Protein AF-0000000083946256 (afdb_homodimer)

Secondary structure (DSSP, 8-state):
------TT-B-THHHHHHHHHHHHHHHHHHHHTTSSS--HHHHHHHHHHHHHHHHBPPSS--HHHHHHHHHHHHHHHHHHHHHHHHHHHHHHHHT------HHHHHHHHHHHHHHHHHHHHHHHHHHHH-/------TT-B-THHHHHHHHHHHHHHHHHHHHTTSSS--HHHHHHHHHHHHHHHHBPPSS--HHHHHHHHHHHHHHHHHHHHHHHHHHHHHHHHT------HHHHHHHHHHHHHHHHHHHHHHHHHHHH-

Solvent-accessible surface area (backbone atoms only — not comparable to full-atom values): 13524 Å² total; per-residue (Å²): 135,76,76,76,70,67,74,70,58,37,62,47,69,34,32,59,52,10,47,50,44,22,48,51,28,51,51,46,41,62,66,61,35,81,55,84,73,66,52,56,55,46,51,22,45,24,47,49,11,48,50,38,30,69,31,19,41,61,96,72,71,50,71,66,54,54,49,44,48,39,52,19,45,48,50,17,51,53,52,39,41,49,48,30,37,53,46,56,41,49,30,62,71,63,73,42,83,73,82,65,37,33,46,56,47,39,47,50,25,54,50,44,21,52,53,44,34,53,52,50,53,54,53,55,54,55,61,69,75,105,133,76,78,74,70,66,74,70,57,38,62,48,70,33,33,58,53,10,47,48,44,22,47,51,29,51,51,47,42,60,67,59,34,80,54,83,72,65,51,57,55,45,50,20,45,25,49,50,10,48,49,38,30,69,30,20,40,60,95,74,71,49,72,68,51,52,49,42,50,38,52,19,46,47,50,17,51,53,52,40,41,49,48,32,38,54,46,56,42,49,29,64,71,64,72,42,83,73,84,67,37,34,47,55,47,40,46,50,26,53,52,44,22,52,54,44,34,53,50,50,52,54,52,54,54,55,61,70,74,107

Foldseek 3Di:
DDCPPLVQAAEQVLLVVLVVQLVVLVVCQVVVVVPPDSPPVSLVSNLSSLSSNLRYDDPDDDPQLVVLSVVLLVVLVVVLVVCVVPPPVVCVVVVNPPVCDPSNSSVSSSVSSVCSSVVSVVVVVVVVVD/DDCPPLVQAAEQVLLVVLVVQLVVLVVCQVVVVVPPDSPPVSLVSNLSSLSSNLRYDDPDDDPQLVVLSVVLLVVLVVVLVVCVVPPPVVCVVVVPPPVCDPSNSSVSSSVSSVCSSVVSVVVVVVVVVD

Structure (mmCIF, N/CA/C/O backbone):
data_AF-0000000083946256-model_v1
#
loop_
_entity.id
_entity.type
_entity.pdbx_description
1 polymer 'Uncharacterized protein'
#
loop_
_atom_site.group_PDB
_atom_site.id
_atom_site.type_symbol
_atom_site.label_atom_id
_atom_site.label_alt_id
_atom_site.label_comp_id
_atom_site.label_asym_id
_atom_site.label_entity_id
_atom_site.label_seq_id
_atom_site.pdbx_PDB_ins_code
_atom_site.Cartn_x
_atom_site.Cartn_y
_atom_site.Cartn_z
_atom_site.occupancy
_atom_site.B_iso_or_equiv
_atom_site.auth_seq_id
_atom_site.auth_comp_id
_atom_site.auth_asym_id
_atom_site.auth_atom_id
_atom_site.pdbx_PDB_model_num
ATOM 1 N N . MET A 1 1 ? -0.896 28.734 2.957 1 36.06 1 MET A N 1
ATOM 2 C CA . MET A 1 1 ? -0.962 27.281 3.105 1 36.06 1 MET A CA 1
ATOM 3 C C . MET A 1 1 ? -1.43 26.625 1.812 1 36.06 1 MET A C 1
ATOM 5 O O . MET A 1 1 ? -2.609 26.703 1.466 1 36.06 1 MET A O 1
ATOM 9 N N . LYS A 1 2 ? -0.748 26.844 0.817 1 38.97 2 LYS A N 1
ATOM 10 C CA . LYS A 1 2 ? -0.929 26.594 -0.612 1 38.97 2 LYS A CA 1
ATOM 11 C C . LYS A 1 2 ? -1.562 25.234 -0.863 1 38.97 2 LYS A C 1
ATOM 13 O O . LYS A 1 2 ? -1.487 24.344 -0.014 1 38.97 2 LYS A O 1
ATOM 18 N N . ASP A 1 3 ? -2.502 25.094 -1.872 1 41.34 3 ASP A N 1
ATOM 19 C CA . ASP A 1 3 ? -3.252 24.078 -2.617 1 41.34 3 ASP A CA 1
ATOM 20 C C . ASP A 1 3 ? -2.426 22.812 -2.805 1 41.34 3 ASP A C 1
ATOM 22 O O . ASP A 1 3 ? -1.846 22.594 -3.869 1 41.34 3 ASP A O 1
ATOM 26 N N . TYR A 1 4 ? -1.281 22.719 -2.178 1 41.34 4 TYR A N 1
ATOM 27 C CA . TYR A 1 4 ? -0.739 21.406 -2.494 1 41.34 4 TYR A CA 1
ATOM 28 C C . TYR A 1 4 ? -1.853 20.422 -2.85 1 41.34 4 TYR A C 1
ATOM 30 O O . TYR A 1 4 ? -2.812 20.266 -2.094 1 41.34 4 TYR A O 1
ATOM 38 N N . HIS A 1 5 ? -2.424 20.422 -4.055 1 43.97 5 HIS A N 1
ATOM 39 C CA . HIS A 1 5 ? -3.238 19.609 -4.957 1 43.97 5 HIS A CA 1
ATOM 40 C C . HIS A 1 5 ? -3.393 18.188 -4.438 1 43.97 5 HIS A C 1
ATOM 42 O O . HIS A 1 5 ? -2.42 17.438 -4.387 1 43.97 5 HIS A O 1
ATOM 48 N N . TYR A 1 6 ? -3.924 17.938 -3.262 1 51.78 6 TYR A N 1
ATOM 49 C CA . TYR A 1 6 ? -4.641 16.734 -2.838 1 51.78 6 TYR A CA 1
ATOM 50 C C . TYR A 1 6 ? -5.062 15.898 -4.043 1 51.78 6 TYR A C 1
ATOM 52 O O . TYR A 1 6 ? -6.176 16.047 -4.551 1 51.78 6 TYR A O 1
ATOM 60 N N . LEU A 1 7 ? -4.172 15.867 -5.039 1 50.94 7 LEU A N 1
ATOM 61 C CA . LEU A 1 7 ? -4.348 15.375 -6.398 1 50.94 7 LEU A CA 1
ATOM 62 C C . LEU A 1 7 ? -5.234 14.133 -6.41 1 50.94 7 LEU A C 1
ATOM 64 O O . LEU A 1 7 ? -5.996 13.914 -7.355 1 50.94 7 LEU A O 1
ATOM 68 N N . PHE A 1 8 ? -5.191 13.414 -5.266 1 62.69 8 PHE A N 1
ATOM 69 C CA . PHE A 1 8 ? -5.957 12.203 -5.539 1 62.69 8 PHE A CA 1
ATOM 70 C C . PHE A 1 8 ? -7.254 12.188 -4.738 1 62.69 8 PHE A C 1
ATOM 72 O O . PHE A 1 8 ? -7.797 11.125 -4.445 1 62.69 8 PHE A O 1
ATOM 79 N N . ILE A 1 9 ? -7.82 13.43 -4.535 1 73.38 9 ILE A N 1
ATOM 80 C CA . ILE A 1 9 ? -9.07 13.375 -3.785 1 73.38 9 ILE A CA 1
ATOM 81 C C . ILE A 1 9 ? -10.242 13.664 -4.719 1 73.38 9 ILE A C 1
ATOM 83 O O . ILE A 1 9 ? -10.25 14.68 -5.422 1 73.38 9 ILE A O 1
ATOM 87 N N . LEU A 1 10 ? -11.078 12.734 -4.727 1 86.62 10 LEU A N 1
ATOM 88 C CA . LEU A 1 10 ? -12.273 12.789 -5.566 1 86.62 10 LEU A CA 1
ATOM 89 C C . LEU A 1 10 ? -13.438 13.422 -4.809 1 86.62 10 LEU A C 1
ATOM 91 O O . LEU A 1 10 ? -13.469 13.406 -3.578 1 86.62 10 LEU A O 1
ATOM 95 N N . PRO A 1 11 ? -14.352 14.094 -5.609 1 89.19 11 PRO A N 1
ATOM 96 C CA . PRO A 1 11 ? -15.523 14.656 -4.945 1 89.19 11 PRO A CA 1
ATOM 97 C C . PRO A 1 11 ? -16.312 13.625 -4.148 1 89.19 11 PRO A C 1
ATOM 99 O O . PRO A 1 11 ? -16.141 12.422 -4.363 1 89.19 11 PRO A O 1
ATOM 102 N N . ASN A 1 12 ? -17.109 14.062 -3.24 1 90.25 12 ASN A N 1
ATOM 103 C CA . ASN A 1 12 ? -17.828 13.219 -2.291 1 90.25 12 ASN A CA 1
ATOM 104 C C . ASN A 1 12 ? -18.781 12.273 -3.002 1 90.25 12 ASN A C 1
ATOM 106 O O . ASN A 1 12 ? -19.047 11.172 -2.518 1 90.25 12 ASN A O 1
ATOM 110 N N . CYS A 1 13 ? -19.234 12.594 -4.168 1 89.06 13 CYS A N 1
ATOM 111 C CA . CYS A 1 13 ? -20.172 11.766 -4.918 1 89.06 13 CYS A CA 1
ATOM 112 C C . CYS A 1 13 ? -19.547 10.43 -5.285 1 89.06 13 CYS A C 1
ATOM 114 O O . CYS A 1 13 ? -20.25 9.445 -5.492 1 89.06 13 CYS A O 1
ATOM 116 N N . PHE A 1 14 ? -18.312 10.328 -5.34 1 90.44 14 PHE A N 1
ATOM 117 C CA . PHE A 1 14 ? -17.609 9.109 -5.715 1 90.44 14 PHE A CA 1
ATOM 118 C C . PHE A 1 14 ? -17.656 8.078 -4.59 1 90.44 14 PHE A C 1
ATOM 120 O O . PHE A 1 14 ? -17.359 6.902 -4.801 1 90.44 14 PHE A O 1
ATOM 127 N N . LYS A 1 15 ? -18.016 8.508 -3.457 1 92.88 15 LYS A N 1
ATOM 128 C CA . LYS A 1 15 ? -18.203 7.539 -2.383 1 92.88 15 LYS A CA 1
ATOM 129 C C . LYS A 1 15 ? -19.328 6.566 -2.709 1 92.88 15 LYS A C 1
ATOM 131 O O . LYS A 1 15 ? -19.172 5.352 -2.572 1 92.88 15 LYS A O 1
ATOM 136 N N . ALA A 1 16 ? -20.375 7.168 -3.115 1 94.12 16 ALA A N 1
ATOM 137 C CA . ALA A 1 16 ? -21.547 6.363 -3.477 1 94.12 16 ALA A CA 1
ATOM 138 C C . ALA A 1 16 ? -21.281 5.555 -4.742 1 94.12 16 ALA A C 1
ATOM 140 O O . ALA A 1 16 ? -21.609 4.367 -4.805 1 94.12 16 ALA A O 1
ATOM 141 N N . VAL A 1 17 ? -20.672 6.164 -5.734 1 94.88 17 VAL A N 1
ATOM 142 C CA . VAL A 1 17 ? -20.375 5.516 -7.008 1 94.88 17 VAL A CA 1
ATOM 143 C C . VAL A 1 17 ? -19.453 4.32 -6.781 1 94.88 17 VAL A C 1
ATOM 145 O O . VAL A 1 17 ? -19.703 3.232 -7.309 1 94.88 17 VAL A O 1
ATOM 148 N N . GLY A 1 18 ? -18.391 4.539 -5.945 1 96.56 18 GLY A N 1
ATOM 149 C CA . GLY A 1 18 ? -17.469 3.455 -5.641 1 96.56 18 GLY A CA 1
ATOM 150 C C . GLY A 1 18 ? -18.141 2.283 -4.945 1 96.56 18 GLY A C 1
ATOM 151 O O . GLY A 1 18 ? -17.875 1.126 -5.289 1 96.56 18 GLY A O 1
ATOM 152 N N . LEU A 1 19 ? -18.984 2.66 -4.062 1 96.44 19 LEU A N 1
ATOM 153 C CA . LEU A 1 19 ? -19.672 1.621 -3.309 1 96.44 19 LEU A CA 1
ATOM 154 C C . LEU A 1 19 ? -20.625 0.83 -4.211 1 96.44 19 LEU A C 1
ATOM 156 O O . LEU A 1 19 ? -20.734 -0.392 -4.082 1 96.44 19 LEU A O 1
ATOM 160 N N . ILE A 1 20 ? -21.266 1.473 -5.074 1 97.31 20 ILE A N 1
ATOM 161 C CA . ILE A 1 20 ? -22.188 0.822 -6 1 97.31 20 ILE A CA 1
ATOM 162 C C . ILE A 1 20 ? -21.406 -0.096 -6.941 1 97.31 20 ILE A C 1
ATOM 164 O O . ILE A 1 20 ? -21.797 -1.241 -7.168 1 97.31 20 ILE A O 1
ATOM 168 N N . ILE A 1 21 ? -20.312 0.423 -7.484 1 97.31 21 ILE A N 1
ATOM 169 C CA . ILE A 1 21 ? -19.484 -0.37 -8.383 1 97.31 21 ILE A CA 1
ATOM 170 C C . ILE A 1 21 ? -19 -1.627 -7.66 1 97.31 21 ILE A C 1
ATOM 172 O O . ILE A 1 21 ? -19.094 -2.73 -8.203 1 97.31 21 ILE A O 1
ATOM 176 N N . ALA A 1 22 ? -18.547 -1.466 -6.445 1 96.94 22 ALA A N 1
ATOM 177 C CA . ALA A 1 22 ? -18.062 -2.598 -5.66 1 96.94 22 ALA A CA 1
ATOM 178 C C . ALA A 1 22 ? -19.188 -3.586 -5.367 1 96.94 22 ALA A C 1
ATOM 180 O O . ALA A 1 22 ? -18.984 -4.801 -5.449 1 96.94 22 ALA A O 1
ATOM 181 N N . ALA A 1 23 ? -20.328 -3.07 -5.031 1 96.31 23 ALA A N 1
ATOM 182 C CA . ALA A 1 23 ? -21.484 -3.918 -4.715 1 96.31 23 ALA A CA 1
ATOM 183 C C . ALA A 1 23 ? -21.922 -4.727 -5.934 1 96.31 23 ALA A C 1
ATOM 185 O O . ALA A 1 23 ? -22.188 -5.922 -5.828 1 96.31 23 ALA A O 1
ATOM 186 N N . VAL A 1 24 ? -22 -4.102 -7.008 1 95.06 24 VAL A N 1
ATOM 187 C CA . VAL A 1 24 ? -22.406 -4.773 -8.242 1 95.06 24 VAL A CA 1
ATOM 188 C C . VAL A 1 24 ? -21.422 -5.883 -8.578 1 95.06 24 VAL A C 1
ATOM 190 O O . VAL A 1 24 ? -21.812 -6.988 -8.938 1 95.06 24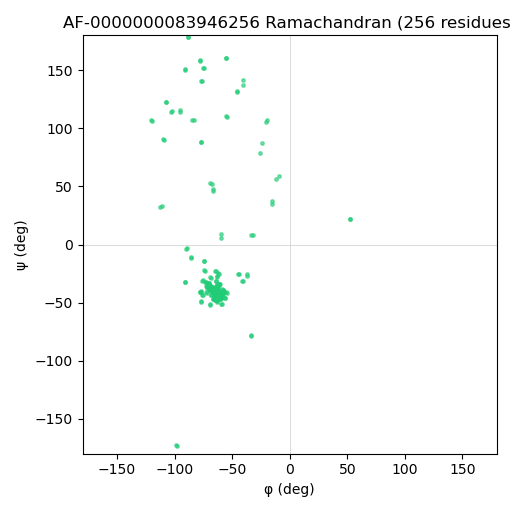 VAL A O 1
ATOM 193 N N . ALA A 1 25 ? -20.125 -5.535 -8.445 1 94.19 25 ALA A N 1
ATOM 194 C CA . ALA A 1 25 ? -19.094 -6.527 -8.719 1 94.19 25 ALA A CA 1
ATOM 195 C C . ALA A 1 25 ? -19.188 -7.703 -7.75 1 94.19 25 ALA A C 1
ATOM 197 O O . ALA A 1 25 ? -19 -8.852 -8.148 1 94.19 25 ALA A O 1
ATOM 198 N N . ALA A 1 26 ? -19.5 -7.418 -6.535 1 91.19 26 ALA A N 1
ATOM 199 C CA . ALA A 1 26 ? -19.641 -8.461 -5.523 1 91.19 26 ALA A CA 1
ATOM 200 C C . ALA A 1 26 ? -20.828 -9.367 -5.828 1 91.19 26 ALA A C 1
ATOM 202 O O . ALA A 1 26 ? -20.719 -10.594 -5.734 1 91.19 26 ALA A O 1
ATOM 203 N N . ILE A 1 27 ? -21.938 -8.797 -6.133 1 90.38 27 ILE A N 1
ATOM 204 C CA . ILE A 1 27 ? -23.141 -9.547 -6.469 1 90.38 27 ILE A CA 1
ATOM 205 C C . ILE A 1 27 ? -22.891 -10.383 -7.719 1 90.38 27 ILE A C 1
ATOM 207 O O . ILE A 1 27 ? -23.266 -11.562 -7.766 1 90.38 27 ILE A O 1
ATOM 211 N N . ALA A 1 28 ? -22.312 -9.773 -8.727 1 89.06 28 ALA A N 1
ATOM 212 C CA . ALA A 1 28 ? -22.016 -10.484 -9.969 1 89.06 28 ALA A CA 1
ATOM 213 C C . ALA A 1 28 ? -21.125 -11.695 -9.711 1 89.06 28 ALA A C 1
ATOM 215 O O . ALA A 1 28 ? -21.281 -12.734 -10.352 1 89.06 28 ALA A O 1
ATOM 216 N N . SER A 1 29 ? -20.156 -11.477 -8.781 1 84.56 29 SER A N 1
ATOM 217 C CA . SER A 1 29 ? -19.25 -12.57 -8.461 1 84.56 29 SER A CA 1
ATOM 218 C C . SER A 1 29 ? -19.984 -13.75 -7.844 1 84.56 29 SER A C 1
ATOM 220 O O . SER A 1 29 ? -19.641 -14.906 -8.094 1 84.56 29 SER A O 1
ATOM 222 N N . VAL A 1 30 ? -21 -13.555 -7.078 1 78.94 30 VAL A N 1
ATOM 223 C CA . VAL A 1 30 ? -21.781 -14.594 -6.422 1 78.94 30 VAL A CA 1
ATOM 224 C C . VAL A 1 30 ? -22.703 -15.258 -7.434 1 78.94 30 VAL A C 1
ATOM 226 O O . VAL A 1 30 ? -22.875 -16.484 -7.426 1 78.94 30 VAL A O 1
ATOM 229 N N . VAL A 1 31 ? -23.281 -14.453 -8.211 1 78.31 31 VAL A N 1
ATOM 230 C CA . VAL A 1 31 ? -24.25 -14.953 -9.188 1 78.31 31 VAL A CA 1
ATOM 231 C C . VAL A 1 31 ? -23.531 -15.758 -10.266 1 78.31 31 VAL A C 1
ATOM 233 O O . VAL A 1 31 ? -24.016 -16.797 -10.703 1 78.31 31 VAL A O 1
ATOM 236 N N . LEU A 1 32 ? -22.531 -15.031 -10.75 1 71.81 32 LEU A N 1
ATOM 237 C CA . LEU A 1 32 ? -21.766 -15.711 -11.797 1 71.81 32 LEU A CA 1
ATOM 238 C C . LEU A 1 32 ? -20.984 -16.891 -11.234 1 71.81 32 LEU A C 1
ATOM 240 O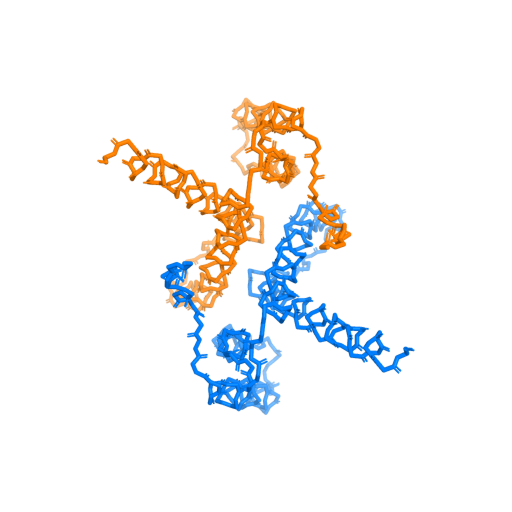 O . LEU A 1 32 ? -20.469 -17.719 -11.984 1 71.81 32 LEU A O 1
ATOM 244 N N . ASP A 1 33 ? -20.625 -16.844 -10.07 1 60.97 33 ASP A N 1
ATOM 245 C CA . ASP A 1 33 ? -19.797 -17.844 -9.43 1 60.97 33 ASP A CA 1
ATOM 246 C C . ASP A 1 33 ? -20.469 -19.219 -9.453 1 60.97 33 ASP A C 1
ATOM 248 O O . ASP A 1 33 ? -20.156 -20.094 -8.648 1 60.97 33 ASP A O 1
ATOM 252 N N . MET A 1 34 ? -21.562 -19.469 -10.148 1 50.81 34 MET A N 1
ATOM 253 C CA . MET A 1 34 ? -21.641 -20.906 -10.312 1 50.81 34 MET A CA 1
ATOM 254 C C . MET A 1 34 ? -20.281 -21.5 -10.625 1 50.81 34 MET A C 1
ATOM 256 O O . MET A 1 34 ? -20.109 -22.719 -10.641 1 50.81 34 MET A O 1
ATOM 260 N N . ASN A 1 35 ? -19.281 -20.875 -11.312 1 50.53 35 ASN A N 1
ATOM 261 C CA . ASN A 1 35 ? -17.922 -21.328 -11.523 1 50.53 35 ASN A CA 1
ATOM 262 C C . ASN A 1 35 ? -16.953 -20.734 -10.492 1 50.53 35 ASN A C 1
ATOM 264 O O . ASN A 1 35 ? -17.094 -19.578 -10.125 1 50.53 35 ASN A O 1
ATOM 268 N N . PRO A 1 36 ? -16.266 -21.469 -9.562 1 53.69 36 PRO A N 1
ATOM 269 C CA . PRO A 1 36 ? -15.547 -21.25 -8.312 1 53.69 36 PRO A CA 1
ATOM 270 C C . PRO A 1 36 ? -14.836 -19.906 -8.273 1 53.69 36 PRO A C 1
ATOM 272 O O . PRO A 1 36 ? -14.828 -19.234 -7.238 1 53.69 36 PRO A O 1
ATOM 275 N N . LEU A 1 37 ? -13.555 -19.469 -8.906 1 53.16 37 LEU A N 1
ATOM 276 C CA . LEU A 1 37 ? -12.508 -18.469 -8.75 1 53.16 37 LEU A CA 1
ATOM 277 C C . LEU A 1 37 ? -12.977 -17.109 -9.273 1 53.16 37 LEU A C 1
ATOM 279 O O . LEU A 1 37 ? -13.555 -17.031 -10.359 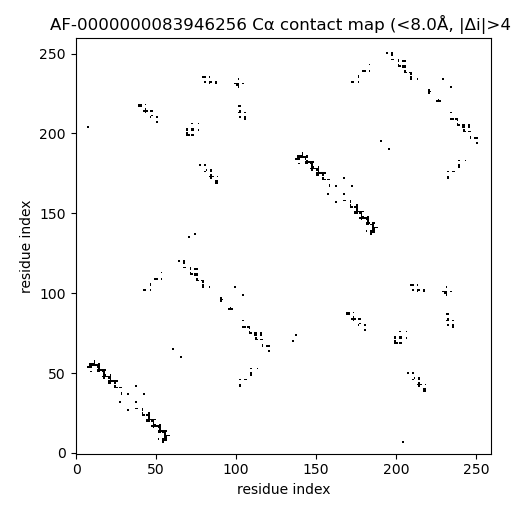1 53.16 37 LEU A O 1
ATOM 283 N N . MET A 1 38 ? -13.609 -16.25 -8.516 1 60.88 38 MET A N 1
ATOM 284 C CA . MET A 1 38 ? -13.906 -14.891 -8.953 1 60.88 38 MET A CA 1
ATOM 285 C C . MET A 1 38 ? -12.992 -14.484 -10.109 1 60.88 38 MET A C 1
ATOM 287 O O . MET A 1 38 ? -11.773 -14.484 -9.969 1 60.88 38 MET A O 1
ATOM 291 N N . PRO A 1 39 ? -13.594 -14.438 -11.289 1 79.38 39 PR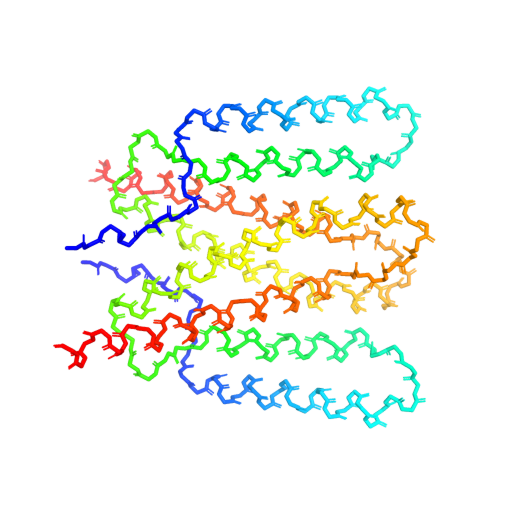O A N 1
ATOM 292 C CA . PRO A 1 39 ? -12.688 -14 -12.352 1 79.38 39 PRO A CA 1
ATOM 293 C C . PRO A 1 39 ? -11.859 -12.781 -11.961 1 79.38 39 PRO A C 1
ATOM 295 O O . PRO A 1 39 ? -12.328 -11.922 -11.211 1 79.38 39 PRO A O 1
ATOM 298 N N . ARG A 1 40 ? -10.648 -12.852 -12.188 1 85.19 40 ARG A N 1
ATOM 299 C CA . ARG A 1 40 ? -9.695 -11.781 -11.914 1 85.19 40 ARG A CA 1
ATOM 300 C C . ARG A 1 40 ? -10.227 -10.43 -12.383 1 85.19 40 ARG A C 1
ATOM 302 O O . ARG A 1 40 ? -9.984 -9.406 -11.742 1 85.19 40 ARG A O 1
ATOM 309 N N . THR A 1 41 ? -11.102 -10.484 -13.352 1 90.12 41 THR A N 1
ATOM 310 C CA . THR A 1 41 ? -11.656 -9.242 -13.891 1 90.12 41 THR A CA 1
ATOM 311 C C . THR A 1 41 ? -12.703 -8.664 -12.953 1 90.12 41 THR A C 1
ATOM 313 O O . THR A 1 41 ? -12.734 -7.457 -12.711 1 90.12 41 THR A O 1
ATOM 316 N N . LEU A 1 42 ? -13.492 -9.492 -12.398 1 92.06 42 LEU A N 1
ATOM 317 C CA . LEU A 1 42 ? -14.523 -9.023 -11.477 1 92.06 42 LEU A CA 1
ATOM 318 C C . LEU A 1 42 ? -13.906 -8.5 -10.188 1 92.06 42 LEU A C 1
ATOM 320 O O . LEU A 1 42 ? -14.398 -7.531 -9.609 1 92.06 42 LEU A O 1
ATOM 324 N N . LEU A 1 43 ? -12.875 -9.18 -9.812 1 92.31 43 LEU A N 1
ATOM 325 C CA . LEU A 1 43 ? -12.164 -8.719 -8.617 1 92.31 43 LEU A CA 1
ATOM 326 C C . LEU A 1 43 ? -11.531 -7.355 -8.852 1 92.31 43 LEU A C 1
ATOM 328 O O . LEU A 1 43 ? -11.523 -6.508 -7.957 1 92.31 43 LEU A O 1
ATOM 332 N N . SER A 1 44 ? -11.055 -7.188 -10.062 1 95.25 44 SER A N 1
ATOM 333 C CA . SER A 1 44 ? -10.492 -5.887 -10.422 1 95.25 44 SER A CA 1
ATOM 334 C C . SER A 1 44 ? -11.547 -4.789 -10.336 1 95.25 44 SER A C 1
ATOM 336 O O . SER A 1 44 ? -11.273 -3.699 -9.828 1 95.25 44 SER A O 1
ATOM 338 N N . VAL A 1 45 ? -12.688 -5.09 -10.773 1 96.12 45 VAL A N 1
ATOM 339 C CA . VAL A 1 45 ? -13.773 -4.113 -10.742 1 96.12 45 VAL A CA 1
ATOM 340 C C . VAL A 1 45 ? -14.172 -3.832 -9.289 1 96.12 45 VAL A C 1
ATOM 342 O O . VAL A 1 45 ? -14.445 -2.686 -8.93 1 96.12 45 VAL A O 1
ATOM 345 N N . PHE A 1 46 ? -14.195 -4.867 -8.508 1 96.62 46 PHE A N 1
ATOM 346 C CA . PHE A 1 46 ? -14.5 -4.723 -7.09 1 96.62 46 PHE A CA 1
ATOM 347 C C . PHE A 1 46 ? -13.484 -3.814 -6.406 1 96.62 46 PHE A C 1
ATOM 349 O O . PHE A 1 46 ? -13.852 -2.889 -5.688 1 96.62 46 PHE A O 1
ATOM 356 N N . ILE A 1 47 ? -12.227 -4 -6.676 1 97.81 47 ILE A N 1
ATOM 357 C CA . ILE A 1 47 ? -11.141 -3.229 -6.07 1 97.81 47 ILE A CA 1
ATOM 358 C C . ILE A 1 47 ? -11.195 -1.787 -6.57 1 97.81 47 ILE A C 1
ATOM 360 O O . ILE A 1 47 ? -10.953 -0.849 -5.809 1 97.81 47 ILE A O 1
ATOM 364 N N . LEU A 1 48 ? -11.5 -1.645 -7.812 1 97.88 48 LEU A N 1
ATOM 365 C CA . LEU A 1 48 ? -11.648 -0.302 -8.367 1 97.88 48 LEU A CA 1
ATOM 366 C C . LEU A 1 48 ? -12.742 0.47 -7.637 1 97.88 48 LEU A C 1
ATOM 368 O O . LEU A 1 48 ? -12.57 1.651 -7.324 1 97.88 48 LEU A O 1
ATO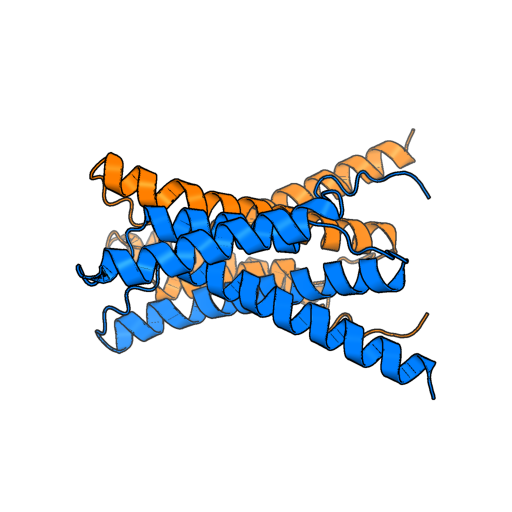M 372 N N . GLY A 1 49 ? -13.859 -0.154 -7.43 1 97.81 49 GLY A N 1
ATOM 373 C CA . GLY A 1 49 ? -14.93 0.478 -6.672 1 97.81 49 GLY A CA 1
ATOM 374 C C . GLY A 1 49 ? -14.492 0.922 -5.285 1 97.81 49 GLY A C 1
ATOM 375 O O . GLY A 1 49 ? -14.781 2.045 -4.867 1 97.81 49 GLY A O 1
ATOM 376 N N . LEU A 1 50 ? -13.805 0.072 -4.602 1 97.69 50 LEU A N 1
ATOM 377 C CA . LEU A 1 50 ? -13.328 0.399 -3.26 1 97.69 50 LEU A CA 1
ATOM 378 C C . LEU A 1 50 ? -12.305 1.525 -3.307 1 97.69 50 LEU A C 1
ATOM 380 O O . LEU A 1 50 ? -12.266 2.371 -2.41 1 97.69 50 LEU A O 1
ATOM 384 N N . LEU A 1 51 ? -11.438 1.497 -4.324 1 97.62 51 LEU A N 1
ATOM 385 C CA . LEU A 1 51 ? -10.453 2.561 -4.477 1 97.62 51 LEU A CA 1
ATOM 386 C C . LEU A 1 51 ? -11.133 3.914 -4.645 1 97.62 51 LEU A C 1
ATOM 388 O O . LEU A 1 51 ? -10.734 4.898 -4.02 1 97.62 51 LEU A O 1
ATOM 392 N N . LEU A 1 52 ? -12.156 3.955 -5.461 1 96.69 52 LEU A N 1
ATOM 393 C CA . LEU A 1 52 ? -12.906 5.191 -5.656 1 96.69 52 LEU A CA 1
ATOM 394 C C . LEU A 1 52 ? -13.539 5.652 -4.344 1 96.69 52 LEU A C 1
ATOM 396 O O . LEU A 1 52 ? -13.531 6.844 -4.035 1 96.69 52 LEU A O 1
ATOM 400 N N . PHE A 1 53 ? -14.047 4.684 -3.617 1 95.62 53 PHE A N 1
ATOM 401 C CA . PHE A 1 53 ? -14.641 4.973 -2.316 1 95.62 53 PHE A CA 1
ATOM 402 C C . PHE A 1 53 ? -13.617 5.594 -1.379 1 95.62 53 PHE A C 1
ATOM 404 O O . PHE A 1 53 ? -13.906 6.582 -0.698 1 95.62 53 PHE A O 1
ATOM 411 N N . VAL A 1 54 ? -12.406 5.039 -1.4 1 94.81 54 VAL A N 1
ATOM 412 C CA . VAL A 1 54 ? -11.336 5.453 -0.504 1 94.81 54 VAL A CA 1
ATOM 413 C C . VAL A 1 54 ? -10.828 6.832 -0.912 1 94.81 54 VAL A C 1
ATOM 415 O O . VAL A 1 54 ? -10.453 7.641 -0.058 1 94.81 54 VAL A O 1
ATOM 418 N N . LEU A 1 55 ? -10.828 7.18 -2.211 1 94.69 55 LEU A N 1
ATOM 419 C CA . LEU A 1 55 ? -10.266 8.43 -2.713 1 94.69 55 LEU A CA 1
ATOM 420 C C . LEU A 1 55 ? -11.289 9.555 -2.625 1 94.69 55 LEU A C 1
ATOM 422 O O . LEU A 1 55 ? -10.938 10.727 -2.779 1 94.69 55 LEU A O 1
ATOM 426 N N . ALA A 1 56 ? -12.5 9.203 -2.342 1 93.62 56 ALA A N 1
ATOM 427 C CA . ALA A 1 56 ? -13.562 10.203 -2.279 1 93.62 56 ALA A CA 1
ATOM 428 C C . ALA A 1 56 ? -13.484 11 -0.981 1 93.62 56 ALA A C 1
ATOM 430 O O . ALA A 1 56 ? -13.258 10.438 0.091 1 93.62 56 ALA A O 1
ATOM 431 N N . LYS A 1 57 ? -13.734 12.25 -1.096 1 90.5 57 LYS A N 1
ATOM 432 C CA . LYS A 1 57 ? -13.711 13.117 0.075 1 90.5 57 LYS A CA 1
ATOM 433 C C . LYS A 1 57 ? -14.945 12.914 0.944 1 90.5 57 LYS A C 1
ATOM 435 O O . LYS A 1 57 ? -16.016 12.531 0.444 1 90.5 57 LYS A O 1
ATOM 440 N N . GLU A 1 58 ? -14.742 13.18 2.238 1 89.06 58 GLU A N 1
ATOM 441 C CA . GLU A 1 58 ? -15.867 13.188 3.166 1 89.06 58 GLU A CA 1
ATOM 442 C C . GLU A 1 58 ? -16.672 14.477 3.039 1 89.06 58 GLU A C 1
ATOM 444 O O . GLU A 1 58 ? -16.172 15.477 2.512 1 89.06 58 GLU A O 1
ATOM 449 N N . LYS A 1 59 ? -17.891 14.516 3.443 1 87.44 59 LYS A N 1
ATOM 450 C CA . LYS A 1 59 ? -18.734 15.703 3.387 1 87.44 59 LYS A CA 1
ATOM 451 C C . LYS A 1 59 ? -18.094 16.891 4.102 1 87.44 59 LYS A C 1
ATOM 453 O O . LYS A 1 59 ? -18.109 18.016 3.598 1 87.44 59 LYS A O 1
ATOM 458 N N . ARG A 1 60 ? -17.484 16.578 5.258 1 83.56 60 ARG A N 1
ATOM 459 C CA . ARG A 1 60 ? -16.75 17.578 6.008 1 83.56 60 ARG A CA 1
ATOM 460 C C . ARG A 1 60 ? -15.289 17.172 6.18 1 83.56 60 ARG A C 1
ATOM 462 O O . ARG A 1 60 ? -14.992 16.172 6.828 1 83.56 60 ARG A O 1
ATOM 469 N N . GLU A 1 61 ? -14.477 17.891 5.414 1 82.38 61 GLU A N 1
ATOM 470 C CA . GLU A 1 61 ? -13.062 17.547 5.539 1 82.38 61 GLU A CA 1
ATOM 471 C C . GLU A 1 61 ? -12.289 18.672 6.246 1 82.38 61 GLU A C 1
ATOM 473 O O . GLU A 1 61 ? -11.898 19.656 5.617 1 82.38 61 GLU A O 1
ATOM 478 N N . ASP A 1 62 ? -12.211 18.578 7.512 1 86 62 ASP A N 1
ATOM 479 C CA . ASP A 1 62 ? -11.359 19.484 8.266 1 86 62 ASP A CA 1
ATOM 480 C C . ASP A 1 62 ? -9.938 18.922 8.383 1 86 62 ASP A C 1
ATOM 482 O O . ASP A 1 62 ? -9.625 17.891 7.801 1 86 62 ASP A O 1
ATOM 486 N N . GLU A 1 63 ? -9.102 19.625 8.992 1 85.19 63 GLU A N 1
ATOM 487 C CA . GLU A 1 63 ? -7.691 19.266 9.086 1 85.19 63 GLU A CA 1
ATOM 488 C C . GLU A 1 63 ? -7.512 17.922 9.805 1 85.19 63 GLU A C 1
ATOM 490 O O . GLU A 1 63 ? -6.637 17.141 9.445 1 85.19 63 GLU A O 1
ATOM 495 N N . MET A 1 64 ? -8.391 17.688 10.781 1 86.31 64 MET A N 1
ATOM 496 C CA . MET A 1 64 ? -8.273 16.453 11.562 1 86.31 64 MET A CA 1
ATOM 497 C C . MET A 1 64 ? -8.617 15.242 10.711 1 86.31 64 MET A C 1
ATOM 499 O O . MET A 1 64 ? -7.934 14.219 10.789 1 86.31 64 MET A O 1
ATOM 503 N N . ILE A 1 65 ? -9.594 15.352 9.844 1 89.5 65 ILE A N 1
ATOM 504 C CA . ILE A 1 65 ? -10.023 14.258 8.969 1 89.5 65 ILE A CA 1
ATOM 505 C C . ILE A 1 65 ? -8.953 13.992 7.914 1 89.5 65 ILE A C 1
ATOM 507 O O . ILE A 1 65 ? -8.672 12.836 7.586 1 89.5 65 ILE A O 1
ATOM 511 N N . VAL A 1 66 ? -8.367 15.039 7.438 1 89.12 66 VAL A N 1
ATOM 512 C CA . VAL A 1 66 ? -7.301 14.914 6.449 1 89.12 66 VAL A CA 1
ATOM 513 C C . VAL A 1 66 ? -6.109 14.188 7.07 1 89.12 66 VAL A C 1
ATOM 515 O O . VAL A 1 66 ? -5.512 13.312 6.441 1 89.12 66 VAL A O 1
ATOM 518 N N . ARG A 1 67 ? -5.793 14.531 8.266 1 88.69 67 ARG A N 1
ATOM 519 C CA . ARG A 1 67 ? -4.699 13.875 8.977 1 88.69 67 ARG A CA 1
ATOM 520 C C . ARG A 1 67 ? -5.008 12.406 9.211 1 88.69 67 ARG A C 1
ATOM 522 O O . ARG A 1 67 ? -4.137 11.547 9.039 1 88.69 67 ARG A O 1
ATOM 529 N N . ALA A 1 68 ? -6.238 12.125 9.641 1 90.62 68 ALA A N 1
ATOM 530 C CA . ALA A 1 68 ? -6.66 10.75 9.875 1 90.62 68 ALA A CA 1
ATOM 531 C C . ALA A 1 68 ? -6.531 9.914 8.602 1 90.62 68 ALA A C 1
ATOM 533 O O . ALA A 1 68 ? -6.133 8.75 8.648 1 90.62 68 ALA A O 1
ATOM 534 N N . ARG A 1 69 ? -6.875 10.562 7.453 1 93 69 ARG A N 1
ATOM 535 C CA . ARG A 1 69 ? -6.762 9.883 6.164 1 93 69 ARG A CA 1
ATOM 536 C C . ARG A 1 69 ? -5.316 9.492 5.883 1 93 69 ARG A C 1
ATOM 538 O O . ARG A 1 69 ? -5.035 8.336 5.555 1 93 69 ARG A O 1
ATOM 545 N N . TYR A 1 70 ? -4.391 10.352 6.094 1 92.44 70 TYR A N 1
ATOM 546 C CA . TYR A 1 70 ? -2.984 10.109 5.781 1 92.44 70 TYR A CA 1
ATOM 547 C C . TYR A 1 70 ? -2.375 9.102 6.75 1 92.44 70 TYR A C 1
ATOM 549 O O . TYR A 1 70 ? -1.595 8.234 6.344 1 92.44 70 TYR A O 1
ATOM 557 N N . VAL A 1 71 ? -2.789 9.188 7.992 1 91.62 71 VAL A N 1
ATOM 558 C CA . VAL A 1 71 ? -2.289 8.242 8.992 1 91.62 71 VAL A CA 1
ATOM 559 C C . VAL A 1 71 ? -2.807 6.84 8.68 1 91.62 71 VAL A C 1
ATOM 561 O O . VAL A 1 71 ? -2.061 5.863 8.773 1 91.62 71 VAL A O 1
ATOM 564 N N . SER A 1 72 ? -4.035 6.785 8.281 1 95.06 72 SER A N 1
ATOM 565 C CA . SER A 1 72 ? -4.641 5.5 7.961 1 95.06 72 SER A CA 1
ATOM 566 C C . SER A 1 72 ? -4 4.883 6.719 1 95.06 72 SER A C 1
ATOM 568 O O . SER A 1 72 ? -3.842 3.662 6.637 1 95.06 72 SER A O 1
ATOM 570 N N . VAL A 1 73 ? -3.697 5.75 5.754 1 95.56 73 VAL A N 1
ATOM 571 C CA . VAL A 1 73 ? -3.018 5.266 4.559 1 95.56 73 VAL A CA 1
ATOM 572 C C . VAL A 1 73 ? -1.646 4.707 4.934 1 95.56 73 VAL A C 1
ATOM 574 O O . VAL A 1 73 ? -1.239 3.654 4.438 1 95.56 73 VAL A O 1
ATOM 577 N N . MET A 1 74 ? -0.964 5.379 5.801 1 94.69 74 MET A N 1
ATOM 578 C CA . MET A 1 74 ? 0.345 4.922 6.258 1 94.69 74 MET A CA 1
ATOM 579 C C . MET A 1 74 ? 0.237 3.561 6.938 1 94.69 74 MET A C 1
ATOM 581 O O . MET A 1 74 ? 1.002 2.645 6.629 1 94.69 74 MET A O 1
ATOM 585 N N . HIS A 1 75 ? -0.727 3.42 7.801 1 95.12 75 HIS A N 1
ATOM 586 C CA . HIS A 1 75 ? -0.942 2.148 8.484 1 95.12 75 HIS A CA 1
ATOM 587 C C . HIS A 1 75 ? -1.251 1.035 7.488 1 95.12 75 HIS A C 1
ATOM 589 O O . HIS A 1 75 ? -0.703 -0.065 7.59 1 95.12 75 HIS A O 1
ATOM 595 N N . ALA A 1 76 ? -2.102 1.349 6.586 1 97.19 76 ALA A N 1
ATOM 596 C CA . ALA A 1 76 ? -2.512 0.351 5.602 1 97.19 76 ALA A CA 1
ATOM 597 C C . ALA A 1 76 ? -1.325 -0.112 4.762 1 97.19 76 ALA A C 1
ATOM 599 O O . ALA A 1 76 ? -1.168 -1.308 4.504 1 97.19 76 ALA A O 1
ATOM 600 N N . LEU A 1 77 ? -0.531 0.824 4.363 1 97.19 77 LEU A N 1
ATOM 601 C CA . LEU A 1 77 ? 0.633 0.497 3.545 1 97.19 77 LEU A CA 1
ATOM 602 C C . LEU A 1 77 ? 1.631 -0.345 4.332 1 97.19 77 LEU A C 1
ATOM 604 O O . LEU A 1 77 ? 2.119 -1.363 3.836 1 97.19 77 LEU A O 1
ATOM 608 N N . VAL A 1 78 ? 1.905 0.006 5.582 1 96.75 78 VAL A N 1
ATOM 609 C CA . VAL A 1 78 ? 2.885 -0.686 6.414 1 96.75 78 VAL A CA 1
ATOM 610 C C . VAL A 1 78 ? 2.422 -2.117 6.676 1 96.75 78 VAL A C 1
ATOM 612 O O . VAL A 1 78 ? 3.191 -3.064 6.516 1 96.75 78 VAL A O 1
ATOM 615 N N . VAL A 1 79 ? 1.202 -2.275 7.008 1 96.75 79 VAL A N 1
ATOM 616 C CA . VAL A 1 79 ? 0.66 -3.6 7.285 1 96.75 79 VAL A CA 1
ATOM 617 C C . VAL A 1 79 ? 0.648 -4.434 6.008 1 96.75 79 VAL A C 1
ATOM 619 O O . VAL A 1 79 ? 0.97 -5.625 6.035 1 96.75 79 VAL A O 1
ATOM 622 N N . GLY A 1 80 ? 0.27 -3.746 4.859 1 97.5 80 GLY A N 1
ATOM 623 C CA . GLY A 1 80 ? 0.301 -4.445 3.586 1 97.5 80 GLY A CA 1
ATOM 624 C C . GLY A 1 80 ? 1.677 -4.973 3.227 1 97.5 80 GLY A C 1
ATOM 625 O O . GLY A 1 80 ? 1.815 -6.121 2.805 1 97.5 80 GLY A O 1
ATOM 626 N N . VAL A 1 81 ? 2.666 -4.18 3.445 1 97.88 81 VAL A N 1
ATOM 627 C CA . VAL A 1 81 ? 4.035 -4.582 3.143 1 97.88 81 VAL A CA 1
ATOM 628 C C . VAL A 1 81 ? 4.48 -5.676 4.109 1 97.88 81 VAL A C 1
ATOM 630 O O . VAL A 1 81 ? 5.18 -6.613 3.721 1 97.88 81 VAL A O 1
ATOM 633 N N . PHE A 1 82 ? 4.055 -5.586 5.312 1 97.12 82 PHE A N 1
ATOM 634 C CA . PHE A 1 82 ? 4.363 -6.621 6.293 1 97.12 82 PHE A CA 1
ATOM 635 C C . PHE A 1 82 ? 3.77 -7.957 5.871 1 97.12 82 PHE A C 1
ATOM 637 O O . PHE A 1 82 ? 4.434 -8.992 5.961 1 97.12 82 PHE A O 1
ATOM 644 N N . ILE A 1 83 ? 2.613 -7.922 5.438 1 96.88 83 ILE A N 1
ATOM 645 C CA . ILE A 1 83 ? 1.951 -9.125 4.949 1 96.88 83 ILE A CA 1
ATOM 646 C C . ILE A 1 83 ? 2.738 -9.711 3.775 1 96.88 83 ILE A C 1
ATOM 648 O O . ILE A 1 83 ? 2.957 -10.922 3.709 1 96.88 83 ILE A O 1
ATOM 652 N N . ALA A 1 84 ? 3.162 -8.859 2.861 1 96.12 84 ALA A N 1
ATOM 653 C CA . ALA A 1 84 ? 3.914 -9.289 1.687 1 96.12 84 ALA A CA 1
ATOM 654 C C . ALA A 1 84 ? 5.246 -9.914 2.088 1 96.12 84 ALA A C 1
ATOM 656 O O . ALA A 1 84 ? 5.777 -10.773 1.381 1 96.12 84 ALA A O 1
ATOM 657 N N . ILE A 1 85 ? 5.82 -9.523 3.219 1 96.06 85 ILE A N 1
ATOM 658 C CA . ILE A 1 85 ? 7.102 -10.023 3.709 1 96.06 85 ILE A CA 1
ATOM 659 C C . ILE A 1 85 ? 6.914 -11.406 4.328 1 96.06 85 ILE A C 1
ATOM 661 O O . ILE A 1 85 ? 7.719 -12.312 4.094 1 96.06 85 ILE A O 1
ATOM 665 N N . VAL A 1 86 ? 5.875 -11.641 5.059 1 94.75 86 VAL A N 1
ATOM 666 C CA . VAL A 1 86 ? 5.723 -12.797 5.93 1 94.75 86 VAL A CA 1
ATOM 667 C C . VAL A 1 86 ? 5.055 -13.938 5.16 1 94.75 86 VAL A C 1
ATOM 669 O O . VAL A 1 86 ? 5.422 -15.102 5.32 1 94.75 86 VAL A O 1
ATOM 672 N N . LEU A 1 87 ? 4.203 -13.617 4.258 1 92.5 87 LEU A N 1
ATOM 673 C CA . LEU A 1 87 ? 3.287 -14.625 3.729 1 92.5 87 LEU A CA 1
ATOM 674 C C . LEU A 1 87 ? 4 -15.547 2.74 1 92.5 87 LEU A C 1
ATOM 676 O O . LEU A 1 87 ? 3.906 -16.766 2.848 1 92.5 87 LEU A O 1
ATOM 680 N N . PRO A 1 88 ? 4.707 -15.008 1.808 1 89.12 88 PRO A N 1
ATOM 681 C CA . PRO A 1 88 ? 5.258 -15.914 0.797 1 89.12 88 PRO A CA 1
ATOM 682 C C . PRO A 1 88 ? 6.254 -16.922 1.382 1 89.12 88 PRO A C 1
ATOM 684 O O . PRO A 1 88 ? 6.168 -18.109 1.104 1 89.12 88 PRO A O 1
ATOM 687 N N . PRO A 1 89 ? 7.223 -16.562 2.195 1 87.81 89 PRO A N 1
ATOM 688 C CA . PRO A 1 89 ? 8.086 -17.578 2.783 1 87.81 89 PRO A CA 1
ATOM 689 C C . PRO A 1 89 ? 7.32 -18.578 3.65 1 87.81 89 PRO A C 1
ATOM 691 O O . PRO A 1 89 ? 7.695 -19.75 3.729 1 87.81 89 PRO A O 1
ATOM 694 N N . LEU A 1 90 ? 6.281 -18.094 4.305 1 87.25 90 LEU A N 1
ATOM 695 C CA . LEU A 1 90 ? 5.453 -18.969 5.125 1 87.25 90 LEU A CA 1
ATOM 696 C C . LEU A 1 90 ? 4.73 -20 4.262 1 87.25 90 LEU A C 1
ATOM 698 O O . LEU A 1 90 ? 4.633 -21.172 4.637 1 87.25 90 LEU A O 1
ATOM 702 N N . MET A 1 91 ? 4.289 -19.531 3.111 1 83.38 91 MET A N 1
ATOM 703 C CA . MET A 1 91 ? 3.609 -20.422 2.186 1 83.38 91 MET A CA 1
ATOM 704 C C . MET A 1 91 ? 4.578 -21.453 1.613 1 83.38 91 MET A C 1
ATOM 706 O O . MET A 1 91 ? 4.207 -22.609 1.391 1 83.38 91 MET A O 1
ATOM 710 N N . LEU A 1 92 ? 5.695 -21.047 1.336 1 78.31 92 LEU A N 1
ATOM 711 C CA . LEU A 1 92 ? 6.727 -21.969 0.871 1 78.31 92 LEU A CA 1
ATOM 712 C C . LEU A 1 92 ? 7.043 -23.016 1.938 1 78.31 92 LEU A C 1
ATOM 714 O O . LEU A 1 92 ? 7.246 -24.188 1.622 1 78.31 92 LEU A O 1
ATOM 718 N N . TRP A 1 93 ? 6.992 -22.562 3.125 1 79.19 93 TRP A N 1
ATOM 719 C CA . TRP A 1 93 ? 7.293 -23.453 4.242 1 79.19 93 TRP A CA 1
ATOM 720 C C . TRP A 1 93 ? 6.16 -24.453 4.461 1 79.19 93 TRP A C 1
ATOM 722 O O . TRP A 1 93 ? 6.402 -25.625 4.746 1 79.19 93 TRP A O 1
ATOM 732 N N . MET A 1 94 ? 5 -23.984 4.242 1 80.06 94 MET A N 1
ATOM 733 C CA . MET A 1 94 ? 3.832 -24.828 4.477 1 80.06 94 MET A CA 1
ATOM 734 C C . MET A 1 94 ? 3.473 -25.625 3.229 1 80.06 94 MET A C 1
ATOM 736 O O . MET A 1 94 ? 2.639 -26.531 3.283 1 80.06 94 MET A O 1
ATOM 740 N N . LYS A 1 95 ? 4.105 -25.484 2.135 1 75 95 LYS A N 1
ATOM 741 C CA . LYS A 1 95 ? 3.826 -26.156 0.87 1 75 95 LYS A CA 1
ATOM 742 C C . LYS A 1 95 ? 2.365 -25.984 0.466 1 75 95 LYS A C 1
ATOM 744 O O . LYS A 1 95 ? 1.728 -26.938 0.003 1 75 95 LYS A O 1
ATOM 749 N N . SER A 1 96 ? 1.779 -24.953 1.017 1 67.31 96 SER A N 1
ATOM 750 C CA . SER A 1 96 ? 0.391 -24.672 0.668 1 67.31 96 SER A CA 1
ATOM 751 C C . SER A 1 96 ? 0.294 -23.5 -0.308 1 67.31 96 SER A C 1
ATOM 753 O O . SER A 1 96 ? 0.937 -22.469 -0.114 1 67.31 96 SER A O 1
ATOM 755 N N . PRO A 1 97 ? -0.137 -23.766 -1.496 1 58.69 97 PRO A N 1
ATOM 756 C CA . PRO A 1 97 ? -0.231 -22.703 -2.492 1 58.69 97 PRO A CA 1
ATOM 757 C C . PRO A 1 97 ? -1.308 -21.672 -2.152 1 58.69 97 PRO A C 1
ATOM 759 O O . PRO A 1 97 ? -2.459 -21.812 -2.572 1 58.69 97 PRO A O 1
ATOM 762 N N . LEU A 1 98 ? -1.304 -21.109 -0.95 1 59.28 98 LEU A N 1
ATOM 763 C CA . LEU A 1 98 ? -2.32 -20.078 -0.813 1 59.28 98 LEU A CA 1
ATOM 764 C C . LEU A 1 98 ? -2.176 -19.031 -1.91 1 59.28 98 LEU A C 1
ATOM 766 O O . LEU A 1 98 ? -1.067 -18.562 -2.193 1 59.28 98 LEU A O 1
ATOM 770 N N . ALA A 1 99 ? -3.109 -19.031 -2.814 1 63.88 99 ALA A N 1
ATOM 771 C CA . ALA A 1 99 ? -3.201 -18.203 -4.016 1 63.88 99 ALA A CA 1
ATOM 772 C C . ALA A 1 99 ? -3.395 -16.734 -3.65 1 63.88 99 ALA A C 1
ATOM 774 O O . ALA A 1 99 ? -4.398 -16.125 -4.023 1 63.88 99 ALA A O 1
ATOM 775 N N . VAL A 1 100 ? -2.609 -16.281 -2.723 1 79.62 100 VAL A N 1
ATOM 776 C CA . VAL A 1 100 ? -2.777 -14.852 -2.463 1 79.62 100 VAL A CA 1
ATOM 777 C C . VAL A 1 100 ? -1.975 -14.039 -3.48 1 79.62 100 VAL A C 1
ATOM 779 O O . VAL A 1 100 ? -0.742 -14.078 -3.477 1 79.62 100 VAL A O 1
ATOM 782 N N . GLY A 1 101 ? -2.766 -13.438 -4.375 1 88.19 101 GLY A N 1
ATOM 783 C CA . GLY A 1 101 ? -2.135 -12.641 -5.418 1 88.19 101 GLY A CA 1
ATOM 784 C C . GLY A 1 101 ? -2.127 -11.156 -5.105 1 88.19 101 GLY A C 1
ATOM 785 O O . GLY A 1 101 ? -2.398 -10.75 -3.975 1 88.19 101 GLY A O 1
ATOM 786 N N . VAL A 1 102 ? -1.718 -10.391 -6.02 1 93.06 102 VAL A N 1
ATOM 787 C CA . VAL A 1 102 ? -1.569 -8.945 -5.863 1 93.06 102 VAL A CA 1
ATOM 788 C C . VAL A 1 102 ? -2.934 -8.312 -5.613 1 93.06 102 VAL A C 1
ATOM 790 O O . VAL A 1 102 ? -3.041 -7.328 -4.879 1 93.06 102 VAL A O 1
ATOM 793 N N . GLN A 1 103 ? -3.967 -8.914 -6.188 1 94.19 103 GLN A N 1
ATOM 794 C CA . GLN A 1 103 ? -5.297 -8.344 -6 1 94.19 103 GLN A CA 1
ATOM 795 C C . GLN A 1 103 ? -5.797 -8.578 -4.578 1 94.19 103 GLN A C 1
ATOM 797 O O . GLN A 1 103 ? -6.395 -7.684 -3.971 1 94.19 103 GLN A O 1
ATOM 802 N N . GLU A 1 104 ? -5.539 -9.766 -4.098 1 93.25 104 GLU A N 1
ATOM 803 C CA . GLU A 1 104 ? -5.934 -10.062 -2.725 1 93.25 104 GLU A CA 1
ATOM 804 C C . GLU A 1 104 ? -5.207 -9.156 -1.734 1 93.25 104 GLU A C 1
ATOM 806 O O . GLU A 1 104 ? -5.797 -8.703 -0.751 1 93.25 104 GLU A O 1
ATOM 811 N N . LEU A 1 105 ? -3.961 -8.891 -1.97 1 95.88 105 LEU A N 1
ATOM 812 C CA . LEU A 1 105 ? -3.203 -7.988 -1.115 1 95.88 105 LEU A CA 1
ATOM 813 C C . LEU A 1 105 ? -3.764 -6.57 -1.196 1 95.88 105 LEU A C 1
ATOM 815 O O . LEU A 1 105 ? -3.922 -5.902 -0.172 1 95.88 105 LEU A O 1
ATOM 819 N N . ALA A 1 106 ? -3.979 -6.121 -2.391 1 97.38 106 ALA A N 1
ATOM 820 C CA . ALA A 1 106 ? -4.543 -4.789 -2.578 1 97.38 106 ALA A CA 1
ATOM 821 C C . ALA A 1 106 ? -5.883 -4.652 -1.86 1 97.38 106 ALA A C 1
ATOM 823 O O . ALA A 1 106 ? -6.16 -3.627 -1.234 1 97.38 106 ALA A O 1
ATOM 824 N N . LEU A 1 107 ? -6.688 -5.688 -1.958 1 96.56 107 LEU A N 1
ATOM 825 C CA . LEU A 1 107 ? -7.977 -5.695 -1.272 1 96.56 107 LEU A CA 1
ATOM 826 C C . LEU A 1 107 ? -7.789 -5.617 0.239 1 96.56 107 LEU A C 1
ATOM 828 O O . LEU A 1 107 ? -8.469 -4.84 0.913 1 96.56 107 LEU A O 1
ATOM 832 N N . ALA A 1 108 ? -6.883 -6.418 0.712 1 96.75 108 ALA A N 1
ATOM 833 C CA . ALA A 1 108 ? -6.602 -6.414 2.146 1 96.75 108 ALA A CA 1
ATOM 834 C C . ALA A 1 108 ? -6.156 -5.031 2.615 1 96.75 108 ALA A C 1
ATOM 836 O O . ALA A 1 108 ? -6.609 -4.547 3.654 1 96.75 108 ALA A O 1
ATOM 837 N N . VAL A 1 109 ? -5.297 -4.426 1.861 1 98.06 109 VAL A N 1
ATOM 838 C CA . VAL A 1 109 ? -4.758 -3.115 2.213 1 98.06 109 VAL A CA 1
ATOM 839 C C . VAL A 1 109 ? -5.883 -2.084 2.242 1 98.06 109 VAL A C 1
ATOM 841 O O . VAL A 1 109 ? -5.957 -1.266 3.162 1 98.06 109 VAL A O 1
ATOM 844 N N . LEU A 1 110 ? -6.777 -2.082 1.276 1 98.44 110 LEU A N 1
ATOM 845 C CA . LEU A 1 110 ? -7.902 -1.153 1.229 1 98.44 110 LEU A CA 1
ATOM 846 C C . LEU A 1 110 ? -8.844 -1.384 2.404 1 98.44 110 LEU A C 1
ATOM 848 O O . LEU A 1 110 ? -9.359 -0.428 2.99 1 98.44 110 LEU A O 1
ATOM 852 N N . CYS A 1 111 ? -9.055 -2.674 2.752 1 97.56 111 CYS A N 1
ATOM 853 C CA . CYS A 1 111 ? -9.898 -2.986 3.9 1 97.56 111 CYS A CA 1
ATOM 854 C C . CYS A 1 111 ? -9.273 -2.467 5.191 1 97.56 111 CYS A C 1
ATOM 856 O O . CYS A 1 111 ? -9.969 -1.888 6.031 1 97.56 111 CYS A O 1
ATOM 858 N N . ILE A 1 112 ? -8.016 -2.619 5.316 1 97.56 112 ILE A N 1
ATOM 859 C CA . ILE A 1 112 ? -7.312 -2.137 6.5 1 97.56 112 ILE A CA 1
ATOM 860 C C . ILE A 1 112 ? -7.434 -0.618 6.59 1 97.56 112 ILE A C 1
ATOM 862 O O . ILE A 1 112 ? -7.688 -0.071 7.664 1 97.56 112 ILE A O 1
ATOM 866 N N . TYR A 1 113 ? -7.293 -0.026 5.484 1 97.69 113 TYR A N 1
ATOM 867 C CA . TYR A 1 113 ? -7.445 1.425 5.453 1 97.69 113 TYR A CA 1
ATOM 868 C C . TYR A 1 113 ? -8.836 1.836 5.934 1 97.69 113 TYR A C 1
ATOM 870 O O . TYR A 1 113 ? -8.969 2.727 6.777 1 97.69 113 TYR A O 1
ATOM 878 N N . ILE A 1 114 ? -9.828 1.26 5.387 1 97.31 114 ILE A N 1
ATOM 879 C CA . ILE A 1 114 ? -11.211 1.642 5.676 1 97.31 114 ILE A CA 1
ATOM 880 C C . ILE A 1 114 ? -11.5 1.437 7.16 1 97.31 114 ILE A C 1
ATOM 882 O O . ILE A 1 114 ? -12.055 2.318 7.816 1 97.31 114 ILE A O 1
ATOM 886 N N . VAL A 1 115 ? -11.086 0.328 7.68 1 96.38 115 VAL A N 1
ATOM 887 C CA . VAL A 1 115 ? -11.312 0.021 9.086 1 96.38 115 VAL A CA 1
ATOM 888 C C . VAL A 1 115 ? -10.578 1.031 9.969 1 96.38 115 VAL A C 1
ATOM 890 O O . VAL A 1 115 ? -11.156 1.588 10.898 1 96.38 115 VAL A O 1
ATOM 893 N N . ASN A 1 116 ? -9.336 1.302 9.641 1 94.69 116 ASN A N 1
ATOM 894 C CA . ASN A 1 116 ? -8.539 2.238 10.422 1 94.69 116 ASN A CA 1
ATOM 895 C C . ASN A 1 116 ? -9.094 3.656 10.344 1 94.69 116 ASN A C 1
ATOM 897 O O . ASN A 1 116 ? -9.188 4.348 11.359 1 94.69 116 ASN A O 1
ATOM 901 N N . PHE A 1 117 ? -9.445 4.023 9.203 1 94.81 117 PHE A N 1
ATOM 902 C CA . PHE A 1 117 ? -9.93 5.379 8.977 1 94.81 117 PHE A CA 1
ATOM 903 C C . PHE A 1 117 ? -11.211 5.633 9.766 1 94.81 117 PHE A C 1
ATOM 905 O O . PHE A 1 117 ? -11.32 6.625 10.492 1 94.81 117 PHE A O 1
ATOM 912 N N . TYR A 1 118 ? -12.133 4.754 9.648 1 93.69 118 TYR A N 1
ATOM 913 C CA . TYR A 1 118 ? -13.406 4.973 10.328 1 93.69 118 TYR A CA 1
ATOM 914 C C . TYR A 1 118 ? -13.281 4.711 11.82 1 93.69 118 TYR A C 1
ATOM 916 O O . TYR A 1 118 ? -14.008 5.301 12.625 1 93.69 118 TYR A O 1
ATOM 924 N N . TRP A 1 119 ? -12.391 3.789 12.172 1 92.06 119 TRP A N 1
ATOM 925 C CA . TRP A 1 119 ? -12.086 3.629 13.594 1 92.06 119 TRP A CA 1
ATOM 926 C C . TRP A 1 119 ? -11.555 4.93 14.188 1 92.06 119 TRP A C 1
ATOM 928 O O . TRP A 1 119 ? -11.969 5.344 15.266 1 92.06 119 TRP A O 1
ATOM 938 N N . PHE A 1 120 ? -10.68 5.621 13.461 1 88.06 120 PHE A N 1
ATOM 939 C CA . PHE A 1 120 ? -10.117 6.895 13.891 1 88.06 120 PHE A CA 1
ATOM 940 C C . PHE A 1 120 ? -11.188 7.973 13.953 1 88.06 120 PHE A C 1
ATOM 942 O O . PHE A 1 120 ? -11.188 8.812 14.859 1 88.06 120 PHE A O 1
ATOM 949 N N . LEU A 1 121 ? -12.062 8.008 13.008 1 88.38 121 LEU A N 1
ATOM 950 C CA . LEU A 1 121 ? -13.125 9.008 12.961 1 88.38 121 LEU A CA 1
ATOM 951 C C . LEU A 1 121 ? -14.07 8.859 14.148 1 88.38 121 LEU A C 1
ATOM 953 O O . LEU A 1 121 ? -14.484 9.852 14.75 1 88.38 121 LEU A O 1
ATOM 957 N N . ILE A 1 122 ? -14.414 7.66 14.508 1 89.81 122 ILE A N 1
ATOM 958 C CA . ILE A 1 122 ? -15.312 7.398 15.625 1 89.81 122 ILE A CA 1
ATOM 959 C C . ILE A 1 122 ? -14.633 7.793 16.938 1 89.81 122 ILE A C 1
ATOM 961 O O . ILE A 1 122 ? -15.258 8.391 17.812 1 89.81 122 ILE A O 1
ATOM 965 N N . GLN A 1 123 ? -13.359 7.527 17.016 1 85.62 123 GLN A N 1
ATOM 966 C CA . GLN A 1 123 ? -12.609 7.848 18.234 1 85.62 123 GLN A CA 1
ATOM 967 C C . GLN A 1 123 ? -12.469 9.359 18.406 1 85.62 123 GLN A C 1
ATOM 969 O O . GLN A 1 123 ? -12.539 9.859 19.531 1 85.62 123 GLN A O 1
ATOM 974 N N . SER A 1 124 ? -12.25 10.078 17.328 1 82.38 124 SER A N 1
ATOM 975 C CA . SER A 1 124 ? -12.07 11.523 17.406 1 82.38 124 SER A CA 1
ATOM 976 C C . SER A 1 124 ? -13.375 12.219 17.812 1 82.38 124 SER A C 1
ATOM 978 O O . SER A 1 124 ? -13.352 13.234 18.5 1 82.38 124 SER A O 1
ATOM 980 N N . LYS A 1 125 ? -14.516 11.734 17.375 1 80.88 125 LYS A N 1
ATOM 981 C CA . LYS A 1 125 ? -15.82 12.297 17.734 1 80.88 125 LYS A CA 1
ATOM 982 C C . LYS A 1 125 ? -16.156 12.039 19.188 1 80.88 125 LYS A C 1
ATOM 984 O O . LYS A 1 125 ? -16.797 12.859 19.844 1 80.88 125 LYS A O 1
ATOM 989 N N . ARG A 1 126 ? -15.75 10.977 19.609 1 78.12 126 ARG A N 1
ATOM 990 C CA . ARG A 1 126 ? -15.977 10.625 21.016 1 78.12 126 ARG A CA 1
ATOM 991 C C . ARG A 1 126 ? -15.195 11.539 21.953 1 78.12 126 ARG A C 1
ATOM 993 O O . ARG A 1 126 ? -15.68 11.906 23.016 1 78.12 126 ARG A O 1
ATOM 1000 N N . GLU A 1 127 ? -14.047 11.891 21.562 1 74.69 127 GLU A N 1
ATOM 1001 C CA . GLU A 1 127 ? -13.195 12.758 22.375 1 74.69 127 GLU A CA 1
ATOM 1002 C C . GLU A 1 127 ? -13.742 14.18 22.422 1 74.69 127 GLU A C 1
ATOM 1004 O O . GLU A 1 127 ? -13.523 14.906 23.406 1 74.69 127 GLU A O 1
ATOM 1009 N N . LYS A 1 128 ? -14.359 14.625 21.344 1 70.06 128 LYS A N 1
ATOM 1010 C CA . LYS A 1 128 ? -14.914 15.977 21.312 1 70.06 128 LYS A CA 1
ATOM 1011 C C . LYS A 1 128 ? -16.172 16.078 22.172 1 70.06 128 LYS A C 1
ATOM 1013 O O . LYS A 1 128 ? -16.5 17.156 22.672 1 70.06 128 LYS A O 1
ATOM 1018 N N . CYS A 1 129 ? -16.938 15.141 22.312 1 70.94 129 CYS A N 1
ATOM 1019 C CA . CYS A 1 129 ? -18.141 15.156 23.141 1 70.94 129 CYS A CA 1
ATOM 1020 C C . CYS A 1 129 ? -17.797 15.109 24.625 1 70.94 129 CYS A C 1
ATOM 1022 O O . CYS A 1 129 ? -18.531 15.641 25.453 1 70.94 129 CYS A O 1
ATOM 1024 N N . ASP A 1 130 ? -16.703 14.656 25.078 1 59.06 130 ASP A N 1
ATOM 1025 C CA . ASP A 1 130 ? -16.312 14.656 26.484 1 59.06 130 ASP A CA 1
ATOM 1026 C C . ASP A 1 130 ? -15.664 15.984 26.859 1 59.06 130 ASP A C 1
ATOM 1028 O O . ASP A 1 130 ? -15.836 16.469 27.984 1 59.06 130 ASP A O 1
ATOM 1032 N N . MET B 1 1 ? -1.267 20.781 19.859 1 36.16 1 MET B N 1
ATOM 1033 C CA . MET B 1 1 ? -1.114 19.969 18.656 1 36.16 1 MET B CA 1
ATOM 1034 C C . MET B 1 1 ? -0.567 18.594 19 1 36.16 1 MET B C 1
ATOM 1036 O O . MET B 1 1 ? 0.606 18.453 19.359 1 36.16 1 MET B O 1
ATOM 1040 N N . LYS B 1 2 ? -1.248 17.906 19.781 1 39 2 LYS B N 1
ATOM 1041 C CA . LYS B 1 2 ? -0.987 16.656 20.5 1 39 2 LYS B CA 1
ATOM 1042 C C . LYS B 1 2 ? -0.229 15.664 19.625 1 39 2 LYS B C 1
ATOM 1044 O O . LYS B 1 2 ? -0.273 15.75 18.406 1 39 2 LYS B O 1
ATOM 1049 N N . ASP B 1 3 ? 0.818 14.938 20.141 1 41.62 3 ASP B N 1
ATOM 1050 C CA . ASP B 1 3 ? 1.695 13.812 19.844 1 41.62 3 ASP B CA 1
ATOM 1051 C C . ASP B 1 3 ? 0.968 12.758 19.016 1 41.62 3 ASP B C 1
ATOM 1053 O O . ASP B 1 3 ? 0.459 11.781 19.547 1 41.62 3 ASP B O 1
ATOM 1057 N N . TYR B 1 4 ? -0.239 13.055 18.547 1 41.44 4 TYR B N 1
ATOM 1058 C CA . TYR B 1 4 ? -0.725 11.93 17.75 1 41.44 4 TYR B CA 1
ATOM 1059 C C . TYR B 1 4 ? 0.434 11.102 17.219 1 41.44 4 TYR B C 1
ATOM 1061 O O . TYR B 1 4 ? 1.399 11.648 16.672 1 41.44 4 TYR B O 1
ATOM 1069 N N . HIS B 1 5 ? 0.997 10.102 17.906 1 43.75 5 HIS B N 1
ATOM 1070 C CA . HIS B 1 5 ? 1.867 8.93 17.859 1 43.75 5 HIS B CA 1
ATOM 1071 C C . HIS B 1 5 ? 2.156 8.508 16.422 1 43.75 5 HIS B C 1
ATOM 1073 O O . HIS B 1 5 ? 1.269 8.016 15.727 1 43.75 5 HIS B O 1
ATOM 1079 N N . TYR B 1 6 ? 2.68 9.305 15.539 1 51.31 6 TYR B N 1
ATOM 1080 C CA . TYR B 1 6 ? 3.523 8.938 14.406 1 51.31 6 TYR B CA 1
ATOM 1081 C C . TYR B 1 6 ? 4.051 7.516 14.562 1 51.31 6 TYR B C 1
ATOM 1083 O O . TYR B 1 6 ? 5.152 7.305 15.078 1 51.31 6 TYR B O 1
ATOM 1091 N N . LEU B 1 7 ? 3.188 6.695 15.156 1 50.5 7 LEU B N 1
ATOM 1092 C CA . LEU B 1 7 ? 3.457 5.352 15.656 1 50.5 7 LEU B CA 1
ATOM 1093 C C . LEU B 1 7 ? 4.426 4.613 14.742 1 50.5 7 LEU B C 1
ATOM 1095 O O . LEU B 1 7 ? 5.23 3.801 15.203 1 50.5 7 LEU B O 1
ATOM 1099 N N . PHE B 1 8 ? 4.422 5.051 13.469 1 63.03 8 PHE B N 1
ATOM 1100 C CA . PHE B 1 8 ? 5.285 4.133 12.727 1 63.03 8 PHE B CA 1
ATOM 1101 C C . PHE B 1 8 ? 6.547 4.844 12.25 1 63.03 8 PHE B C 1
ATOM 1103 O O . PHE B 1 8 ? 7.152 4.438 11.258 1 63.03 8 PHE B O 1
ATOM 1110 N N . ILE B 1 9 ? 6.996 5.844 13.094 1 73.69 9 ILE B N 1
ATOM 1111 C CA . ILE B 1 9 ? 8.219 6.484 12.617 1 73.69 9 ILE B CA 1
ATOM 1112 C C . ILE B 1 9 ? 9.398 6.043 13.484 1 73.69 9 ILE B C 1
ATOM 1114 O O . ILE B 1 9 ? 9.352 6.141 14.711 1 73.69 9 ILE B O 1
ATOM 1118 N N . LEU B 1 10 ? 10.312 5.504 12.805 1 86.88 10 LEU B N 1
ATOM 1119 C CA . LEU B 1 10 ? 11.523 4.988 13.43 1 86.88 10 LEU B CA 1
ATOM 1120 C C . LEU B 1 10 ? 12.609 6.059 13.477 1 86.88 10 LEU B C 1
ATOM 1122 O O . LEU B 1 10 ? 12.602 6.996 12.68 1 86.88 10 LEU B O 1
ATOM 1126 N N . PRO B 1 11 ? 13.5 5.941 14.531 1 89.31 11 PRO B N 1
ATOM 1127 C CA . PRO B 1 11 ? 14.609 6.898 14.594 1 89.31 11 PRO B CA 1
ATOM 1128 C C . PRO B 1 11 ? 15.445 6.91 13.32 1 89.31 11 PRO B C 1
ATOM 1130 O O . PRO B 1 11 ? 15.383 5.973 12.523 1 89.31 11 PRO B O 1
ATOM 1133 N N . ASN B 1 12 ? 16.172 7.938 13.102 1 90.5 12 ASN B N 1
ATOM 1134 C CA . ASN B 1 12 ? 16.922 8.188 11.883 1 90.5 12 ASN B CA 1
ATOM 1135 C C . ASN B 1 12 ? 17.984 7.113 11.641 1 90.5 12 ASN B C 1
ATOM 1137 O O . ASN B 1 12 ? 18.312 6.805 10.5 1 90.5 12 ASN B O 1
ATOM 1141 N N . CYS B 1 13 ? 18.438 6.457 12.648 1 89.19 13 CYS B N 1
ATOM 1142 C CA . CYS B 1 13 ? 19.469 5.43 12.523 1 89.19 13 CYS B CA 1
ATOM 1143 C C . CYS B 1 13 ? 18.969 4.246 11.711 1 89.19 13 CYS B C 1
ATOM 1145 O O . CYS B 1 13 ? 19.75 3.52 11.109 1 89.19 13 CYS B O 1
ATOM 1147 N N . PHE B 1 14 ? 17.734 4.055 11.625 1 90.44 14 PHE B N 1
ATOM 1148 C CA . PHE B 1 14 ? 17.141 2.936 10.898 1 90.44 14 PHE B CA 1
ATOM 1149 C C . PHE B 1 14 ? 17.234 3.154 9.391 1 90.44 14 PHE B C 1
ATOM 1151 O O . PHE B 1 14 ? 17.047 2.223 8.609 1 90.44 14 PHE B O 1
ATOM 1158 N N . LYS B 1 15 ? 17.516 4.32 9.008 1 93 15 LYS B N 1
ATOM 1159 C CA . LYS B 1 15 ? 17.734 4.547 7.586 1 93 15 LYS B CA 1
ATOM 1160 C C . LYS B 1 15 ? 18.938 3.77 7.082 1 93 15 LYS B C 1
ATOM 1162 O O . LYS B 1 15 ? 18.875 3.09 6.059 1 93 15 LYS B O 1
ATOM 1167 N N . ALA B 1 16 ? 19.969 3.922 7.848 1 94.19 16 ALA B N 1
ATOM 1168 C CA . ALA B 1 16 ? 21.203 3.225 7.5 1 94.19 16 ALA B CA 1
ATOM 1169 C C . ALA B 1 16 ? 21.047 1.717 7.676 1 94.19 16 ALA B C 1
ATOM 1171 O O . ALA B 1 16 ? 21.469 0.939 6.82 1 94.19 16 ALA B O 1
ATOM 1172 N N . VAL B 1 17 ? 20.438 1.304 8.758 1 95 17 VAL B N 1
ATOM 1173 C CA . VAL B 1 17 ? 20.25 -0.111 9.062 1 95 17 VAL B CA 1
ATOM 1174 C C . VAL B 1 17 ? 19.406 -0.765 7.965 1 95 17 VAL B C 1
ATOM 1176 O O . VAL B 1 17 ? 19.75 -1.844 7.477 1 95 17 VAL B O 1
ATOM 1179 N N . GLY B 1 18 ? 18.281 -0.06 7.559 1 96.62 18 GLY B N 1
ATOM 1180 C CA . GLY B 1 18 ? 17.438 -0.587 6.5 1 96.62 18 GLY B CA 1
ATOM 1181 C C . GLY B 1 18 ? 18.172 -0.744 5.18 1 96.62 18 GLY B C 1
ATOM 1182 O O . GLY B 1 18 ? 18.016 -1.76 4.496 1 96.62 18 GLY B O 1
ATOM 1183 N N . LEU B 1 19 ? 18.953 0.234 4.934 1 96.44 19 LEU B N 1
ATOM 1184 C CA . LEU B 1 19 ? 19.703 0.211 3.68 1 96.44 19 LEU B CA 1
ATOM 1185 C C . LEU B 1 19 ? 20.734 -0.912 3.68 1 96.44 19 LEU B C 1
ATOM 1187 O O . LEU B 1 19 ? 20.938 -1.58 2.662 1 96.44 19 LEU B O 1
ATOM 1191 N N . ILE B 1 20 ? 21.359 -1.116 4.75 1 97.31 20 ILE B N 1
ATOM 1192 C CA . ILE B 1 20 ? 22.359 -2.172 4.879 1 97.31 20 ILE B CA 1
ATOM 1193 C C . ILE B 1 20 ? 21.688 -3.537 4.738 1 97.31 20 ILE B C 1
ATOM 1195 O O . ILE B 1 20 ? 22.172 -4.406 4.02 1 97.31 20 ILE B O 1
ATOM 1199 N N . ILE B 1 21 ? 20.594 -3.713 5.441 1 97.38 21 ILE B N 1
ATOM 1200 C CA . ILE B 1 21 ? 19.859 -4.973 5.371 1 97.38 21 ILE B CA 1
ATOM 1201 C C . ILE B 1 21 ? 19.438 -5.25 3.93 1 97.38 21 ILE B C 1
ATOM 1203 O O . ILE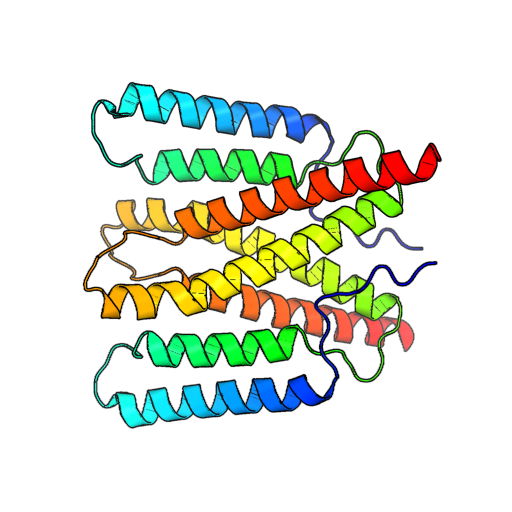 B 1 21 ? 19.625 -6.363 3.428 1 97.38 21 ILE B O 1
ATOM 1207 N N . ALA B 1 22 ? 18.922 -4.25 3.271 1 96.94 22 ALA B N 1
ATOM 1208 C CA . ALA B 1 22 ? 18.5 -4.402 1.883 1 96.94 22 ALA B CA 1
ATOM 1209 C C . ALA B 1 22 ? 19.688 -4.715 0.977 1 96.94 22 ALA B C 1
ATOM 1211 O O . ALA B 1 22 ? 19.594 -5.566 0.088 1 96.94 22 ALA B O 1
ATOM 1212 N N . ALA B 1 23 ? 20.781 -4.043 1.199 1 96.31 23 ALA B N 1
ATOM 1213 C CA . ALA B 1 23 ? 21.984 -4.25 0.39 1 96.31 23 ALA B CA 1
ATOM 1214 C C . ALA B 1 23 ? 22.531 -5.664 0.564 1 96.31 23 ALA B C 1
ATOM 1216 O O . ALA B 1 23 ? 22.891 -6.324 -0.414 1 96.31 23 ALA B O 1
ATOM 1217 N N . VAL B 1 24 ? 22.594 -6.082 1.729 1 95.12 24 VAL B N 1
ATOM 1218 C CA . VAL B 1 24 ? 23.094 -7.422 2.018 1 95.12 24 VAL B CA 1
ATOM 1219 C C . VAL B 1 24 ? 22.203 -8.461 1.341 1 95.12 24 VAL B C 1
ATOM 1221 O O . VAL B 1 24 ? 22.703 -9.414 0.736 1 95.12 24 VAL B O 1
ATOM 1224 N N . ALA B 1 25 ? 20.891 -8.242 1.48 1 94.25 25 ALA B N 1
ATOM 1225 C CA . ALA B 1 25 ? 19.953 -9.164 0.856 1 94.25 25 ALA B CA 1
ATOM 1226 C C . ALA B 1 25 ? 20.109 -9.164 -0.663 1 94.25 25 ALA B C 1
ATOM 1228 O O . ALA B 1 25 ? 20.016 -10.211 -1.305 1 94.25 25 ALA B O 1
ATOM 1229 N N . ALA B 1 26 ? 20.344 -8.023 -1.213 1 91.19 26 ALA B N 1
ATOM 1230 C CA . ALA B 1 26 ? 20.516 -7.898 -2.656 1 91.19 26 ALA B CA 1
ATOM 1231 C C . ALA B 1 26 ? 21.781 -8.609 -3.113 1 91.19 26 ALA B C 1
ATOM 1233 O O . ALA B 1 26 ? 21.781 -9.328 -4.121 1 91.19 26 ALA B O 1
ATOM 1234 N N . ILE B 1 27 ? 22.859 -8.383 -2.439 1 90.38 27 ILE B N 1
ATOM 1235 C CA . ILE B 1 27 ? 24.141 -9.023 -2.758 1 90.38 27 ILE B CA 1
ATOM 1236 C C . ILE B 1 27 ? 24 -10.539 -2.619 1 90.38 27 ILE B C 1
ATOM 1238 O O . ILE B 1 27 ? 24.469 -11.289 -3.477 1 90.38 27 ILE B O 1
ATOM 1242 N N . ALA B 1 28 ? 23.406 -10.977 -1.528 1 89.06 28 ALA B N 1
ATOM 1243 C CA . ALA B 1 28 ? 23.203 -12.398 -1.291 1 89.06 28 ALA B CA 1
ATOM 1244 C C . ALA B 1 28 ? 22.406 -13.039 -2.424 1 89.06 28 ALA B C 1
ATOM 1246 O O . ALA B 1 28 ? 22.656 -14.18 -2.809 1 89.06 28 ALA B O 1
ATOM 1247 N N . SER B 1 29 ? 21.391 -12.266 -2.877 1 84.69 29 SER B N 1
ATOM 1248 C CA . SER B 1 29 ? 20.562 -12.789 -3.953 1 84.69 29 SER B CA 1
ATOM 1249 C C . SER B 1 29 ? 21.359 -13 -5.227 1 84.69 29 SER B C 1
ATOM 1251 O O . SER B 1 29 ? 21.109 -13.953 -5.977 1 84.69 29 SER B O 1
ATOM 1253 N N . VAL B 1 30 ? 22.312 -12.211 -5.539 1 79.06 30 VAL B N 1
ATOM 1254 C CA . VAL B 1 30 ? 23.156 -12.305 -6.73 1 79.06 30 VAL B CA 1
ATOM 1255 C C . VAL B 1 30 ? 24.172 -13.43 -6.559 1 79.06 30 VAL B C 1
ATOM 1257 O O . VAL B 1 30 ? 24.422 -14.188 -7.496 1 79.06 30 VAL B O 1
ATOM 1260 N N . VAL B 1 31 ? 24.719 -13.484 -5.426 1 78.38 31 VAL B N 1
ATOM 1261 C CA . VAL B 1 31 ? 25.75 -14.477 -5.156 1 78.38 31 VAL B CA 1
ATOM 1262 C C . VAL B 1 31 ? 25.141 -15.867 -5.113 1 78.38 31 VAL B C 1
ATOM 1264 O O . VAL B 1 31 ? 25.719 -16.828 -5.621 1 78.38 31 VAL B O 1
ATOM 1267 N N . LEU B 1 32 ? 24.094 -15.852 -4.289 1 71.75 32 LEU B N 1
ATOM 1268 C CA . LEU B 1 32 ? 23.438 -17.141 -4.168 1 71.75 32 LEU B CA 1
ATOM 1269 C C . LEU B 1 32 ? 22.719 -17.516 -5.469 1 71.75 32 LEU B C 1
ATOM 1271 O O . LEU B 1 32 ? 22.297 -18.656 -5.641 1 71.75 32 LEU B O 1
ATOM 1275 N N . ASP B 1 33 ? 22.312 -16.609 -6.191 1 61.19 33 ASP B N 1
ATOM 1276 C CA . ASP B 1 33 ? 21.547 -16.828 -7.422 1 61.19 33 ASP B CA 1
ATOM 1277 C C . ASP B 1 33 ? 22.344 -17.656 -8.422 1 61.19 33 ASP B C 1
ATOM 1279 O O . ASP B 1 33 ? 22.031 -17.656 -9.617 1 61.19 33 ASP B O 1
ATOM 1283 N N . MET B 1 34 ? 23.547 -18.203 -8.141 1 50.81 34 MET B N 1
ATOM 1284 C CA . MET B 1 34 ? 23.75 -19.25 -9.133 1 50.81 34 MET B CA 1
ATOM 1285 C C . MET B 1 34 ? 22.469 -20.016 -9.398 1 50.81 34 MET B C 1
ATOM 1287 O O . MET B 1 34 ? 22.406 -20.828 -10.32 1 50.81 34 MET B O 1
ATOM 1291 N N . ASN B 1 35 ? 21.484 -20.234 -8.484 1 50.56 35 ASN B N 1
ATOM 1292 C CA . ASN B 1 35 ? 20.172 -20.828 -8.711 1 50.56 35 ASN B CA 1
ATOM 1293 C C . ASN B 1 35 ? 19.109 -19.766 -8.945 1 50.56 35 ASN B C 1
ATOM 1295 O O . ASN B 1 35 ? 19.109 -18.734 -8.273 1 50.56 35 ASN B O 1
ATOM 1299 N N . PRO B 1 36 ? 18.438 -19.594 -10.125 1 53.56 36 PRO B N 1
ATOM 1300 C CA . PRO B 1 36 ? 17.641 -18.562 -10.789 1 53.56 36 PRO B CA 1
ATOM 1301 C C . PRO B 1 36 ? 16.812 -17.734 -9.805 1 53.56 36 PRO B C 1
ATOM 1303 O O . PRO B 1 36 ? 16.688 -16.516 -9.969 1 53.56 36 PRO B O 1
ATOM 1306 N N . LEU B 1 37 ? 15.531 -18.047 -9.117 1 53.31 37 LEU B N 1
ATOM 1307 C CA . LEU B 1 37 ? 14.398 -17.375 -8.5 1 53.31 37 LEU B CA 1
ATOM 1308 C C . LEU B 1 37 ? 14.758 -16.859 -7.117 1 53.31 37 LEU B C 1
ATOM 1310 O O . LEU B 1 37 ? 15.398 -17.562 -6.328 1 53.31 37 LEU B O 1
ATOM 1314 N N . MET B 1 38 ? 15.273 -15.68 -6.938 1 60.97 38 MET B N 1
ATOM 1315 C CA . MET B 1 38 ? 15.461 -15.10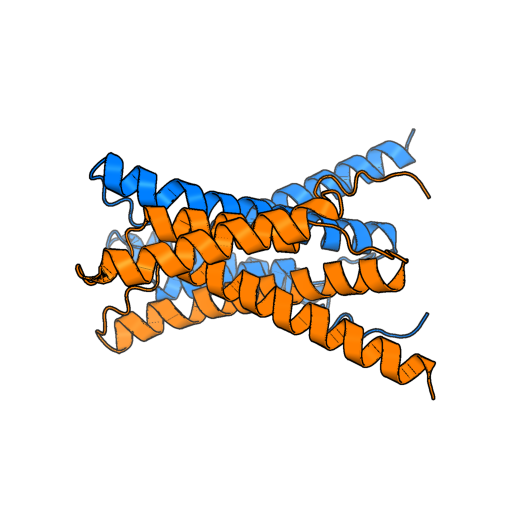2 -5.609 1 60.97 38 MET B CA 1
ATOM 1316 C C . MET B 1 38 ? 14.555 -15.789 -4.586 1 60.97 38 MET B C 1
ATOM 1318 O O . MET B 1 38 ? 13.336 -15.766 -4.719 1 60.97 38 MET B O 1
ATOM 1322 N N . PRO B 1 39 ? 15.18 -16.625 -3.77 1 79.38 39 PRO B N 1
ATOM 1323 C CA . PRO B 1 39 ? 14.281 -17.234 -2.787 1 79.38 39 PRO B CA 1
ATOM 1324 C C . PRO B 1 39 ? 13.352 -16.219 -2.135 1 79.38 39 PRO B C 1
ATOM 1326 O O . PRO B 1 39 ? 13.727 -15.055 -1.943 1 79.38 39 PRO B O 1
ATOM 1329 N N . ARG B 1 40 ? 12.141 -16.516 -2.104 1 85.12 40 ARG B N 1
ATOM 1330 C CA . ARG B 1 40 ? 11.102 -15.695 -1.495 1 85.12 40 ARG B CA 1
ATOM 1331 C C . ARG B 1 40 ? 11.547 -15.156 -0.139 1 85.12 40 ARG B C 1
ATOM 1333 O O . ARG B 1 40 ? 11.211 -14.031 0.234 1 85.12 40 ARG B O 1
ATOM 1340 N N . THR B 1 41 ? 12.461 -15.859 0.478 1 90.19 41 THR B N 1
ATOM 1341 C CA . THR B 1 41 ? 12.938 -15.453 1.792 1 90.19 41 THR B CA 1
ATOM 1342 C C . THR B 1 41 ? 13.906 -14.281 1.672 1 90.19 41 THR B C 1
ATOM 1344 O O . THR B 1 41 ? 13.828 -13.32 2.447 1 90.19 41 THR B O 1
ATOM 1347 N N . LEU B 1 42 ? 14.734 -14.32 0.719 1 92.12 42 LEU B N 1
ATOM 1348 C CA . LEU B 1 42 ? 15.688 -13.234 0.529 1 92.12 42 LEU B CA 1
ATOM 1349 C C . LEU B 1 42 ? 14.984 -11.961 0.082 1 92.12 42 LEU B C 1
ATOM 1351 O O . LEU B 1 42 ? 15.375 -10.859 0.472 1 92.12 42 LEU B O 1
ATOM 1355 N N . LEU B 1 43 ? 14 -12.18 -0.708 1 92.31 43 LEU B N 1
ATOM 1356 C CA . LEU B 1 43 ? 13.211 -11.031 -1.143 1 92.31 43 LEU B CA 1
ATOM 1357 C C . LEU B 1 43 ? 12.484 -10.398 0.037 1 92.31 43 LEU B C 1
ATOM 1359 O O . LEU B 1 43 ? 12.375 -9.172 0.117 1 92.31 43 LEU B O 1
ATOM 1363 N N . SER B 1 44 ? 12.039 -11.258 0.915 1 95.31 44 SER B N 1
ATOM 1364 C CA . SER B 1 44 ? 11.398 -10.758 2.125 1 95.31 44 SER B CA 1
ATOM 1365 C C . SER B 1 44 ? 12.367 -9.906 2.947 1 95.31 44 SER B C 1
ATOM 1367 O O . SER B 1 44 ? 11.992 -8.852 3.455 1 95.31 44 SER B O 1
ATOM 1369 N N . VAL B 1 45 ? 13.531 -10.336 3.041 1 96.19 45 VAL B N 1
ATOM 1370 C CA . VAL B 1 45 ? 14.531 -9.602 3.807 1 96.19 45 VAL B CA 1
ATOM 1371 C C . VAL B 1 45 ? 14.852 -8.281 3.113 1 96.19 45 VAL B C 1
ATOM 1373 O O . VAL B 1 45 ? 15.031 -7.254 3.771 1 96.19 45 VAL B O 1
ATOM 1376 N N . PHE B 1 46 ? 14.93 -8.344 1.815 1 96.62 46 PHE B N 1
ATOM 1377 C CA . PHE B 1 46 ? 15.172 -7.133 1.035 1 96.62 46 PHE B CA 1
ATOM 1378 C C . PHE B 1 46 ? 14.062 -6.113 1.259 1 96.62 46 PHE B C 1
ATOM 1380 O O . PHE B 1 46 ? 14.328 -4.941 1.524 1 96.62 46 PHE B O 1
ATOM 1387 N N . ILE B 1 47 ? 12.828 -6.539 1.236 1 97.88 47 ILE B N 1
ATOM 1388 C CA . ILE B 1 47 ? 11.672 -5.668 1.404 1 97.88 47 ILE B CA 1
ATOM 1389 C C . ILE B 1 47 ? 11.625 -5.137 2.836 1 97.88 47 ILE B C 1
ATOM 1391 O O . ILE B 1 47 ? 11.281 -3.977 3.062 1 97.88 47 ILE B O 1
ATOM 1395 N N . LEU B 1 48 ? 11.969 -5.969 3.75 1 97.94 48 LEU B N 1
ATOM 1396 C CA . LEU B 1 48 ? 12.039 -5.531 5.141 1 97.94 48 LEU B CA 1
ATOM 1397 C C . LEU B 1 48 ? 13.039 -4.391 5.305 1 97.94 48 LEU B C 1
ATOM 1399 O O . LEU B 1 48 ? 12.766 -3.416 6.004 1 97.94 48 LEU B O 1
ATOM 1403 N N . GLY B 1 49 ? 14.195 -4.547 4.73 1 97.81 49 GLY B N 1
ATOM 1404 C CA . GLY B 1 49 ? 15.18 -3.48 4.77 1 97.81 49 GLY B CA 1
ATOM 1405 C C . GLY B 1 49 ? 14.656 -2.17 4.211 1 97.81 49 GLY B C 1
ATOM 1406 O O . GLY B 1 49 ? 14.844 -1.112 4.816 1 97.81 49 GLY B O 1
ATOM 1407 N N . LEU B 1 50 ? 14.016 -2.232 3.096 1 97.75 50 LEU B N 1
ATOM 1408 C CA . LEU B 1 50 ? 13.461 -1.032 2.477 1 97.75 50 LEU B CA 1
ATOM 1409 C C . LEU B 1 50 ? 12.359 -0.434 3.336 1 97.75 50 LEU B C 1
ATOM 1411 O O . LEU B 1 50 ? 12.211 0.789 3.41 1 97.75 50 LEU B O 1
ATOM 1415 N N . LEU B 1 51 ? 11.531 -1.294 3.934 1 97.62 51 LEU B N 1
ATOM 1416 C CA . LEU B 1 51 ? 10.469 -0.815 4.812 1 97.62 51 LEU B CA 1
ATOM 1417 C C . LEU B 1 51 ? 11.047 -0.033 5.988 1 97.62 51 LEU B C 1
ATOM 1419 O O . LEU B 1 51 ? 10.547 1.04 6.332 1 97.62 51 LEU B O 1
ATOM 1423 N N . LEU B 1 52 ? 12.094 -0.558 6.574 1 96.69 52 LEU B N 1
ATOM 1424 C CA . LEU B 1 52 ? 12.758 0.137 7.672 1 96.69 52 LEU B CA 1
ATOM 1425 C C . LEU B 1 52 ? 13.305 1.484 7.215 1 96.69 52 LEU B C 1
ATOM 1427 O O . LEU B 1 52 ? 13.195 2.48 7.934 1 96.69 52 LEU B O 1
ATOM 1431 N N . PHE B 1 53 ? 13.867 1.465 6.027 1 95.62 53 PHE B N 1
ATOM 1432 C CA . PHE B 1 53 ? 14.391 2.693 5.441 1 95.62 53 PHE B CA 1
ATOM 1433 C C . PHE B 1 53 ? 13.281 3.73 5.285 1 95.62 53 PHE B C 1
ATOM 1435 O O . PHE B 1 53 ? 13.469 4.902 5.621 1 95.62 53 PHE B O 1
ATOM 1442 N N . VAL B 1 54 ? 12.125 3.273 4.828 1 94.81 54 VAL B N 1
ATOM 1443 C CA . VAL B 1 54 ? 10.992 4.145 4.535 1 94.81 54 VAL B CA 1
ATOM 1444 C C . VAL B 1 54 ? 10.383 4.664 5.836 1 94.81 54 VAL B C 1
ATOM 1446 O O . VAL B 1 54 ? 9.93 5.809 5.902 1 94.81 54 VAL B O 1
ATOM 1449 N N . LEU B 1 55 ? 10.398 3.895 6.93 1 94.81 55 LEU B N 1
ATOM 1450 C CA . LEU B 1 55 ? 9.758 4.258 8.188 1 94.81 55 LEU B CA 1
ATOM 1451 C C . LEU B 1 55 ? 10.68 5.121 9.039 1 94.81 55 LEU B C 1
ATOM 1453 O O . LEU B 1 55 ? 10.25 5.723 10.023 1 94.81 55 LEU B O 1
ATOM 1457 N N . ALA B 1 56 ? 11.914 5.199 8.641 1 93.69 56 ALA B N 1
ATOM 1458 C CA . ALA B 1 56 ? 12.891 5.965 9.406 1 93.69 56 ALA B CA 1
ATOM 1459 C C . ALA B 1 56 ? 12.711 7.465 9.18 1 93.69 56 ALA B C 1
ATOM 1461 O O . ALA B 1 56 ? 12.484 7.906 8.055 1 93.69 56 ALA B O 1
ATOM 1462 N N . LYS B 1 57 ? 12.867 8.18 10.211 1 90.56 57 LYS B N 1
ATOM 1463 C CA . LYS B 1 57 ? 12.734 9.633 10.133 1 90.56 57 LYS B CA 1
ATOM 1464 C C . LYS B 1 57 ? 13.953 10.258 9.453 1 90.56 57 LYS B C 1
ATOM 1466 O O . LYS B 1 57 ? 15.055 9.719 9.523 1 90.56 57 LYS B O 1
ATOM 1471 N N . GLU B 1 58 ? 13.672 11.406 8.828 1 89.19 58 GLU B N 1
ATOM 1472 C CA . GLU B 1 58 ? 14.758 12.219 8.289 1 89.19 58 GLU B CA 1
ATOM 1473 C C . GLU B 1 58 ? 15.461 13 9.391 1 89.19 58 GLU B C 1
ATOM 1475 O O . GLU B 1 58 ? 14.906 13.195 10.477 1 89.19 58 GLU B O 1
ATOM 1480 N N . LYS B 1 59 ? 16.672 13.43 9.219 1 87.5 59 LYS B N 1
ATOM 1481 C CA . LYS B 1 59 ? 17.422 14.203 10.195 1 87.5 59 LYS B CA 1
ATOM 1482 C C . LYS B 1 59 ? 16.656 15.453 10.625 1 87.5 59 LYS B C 1
ATOM 1484 O O . LYS B 1 59 ? 16.609 15.781 11.812 1 87.5 59 LYS B O 1
ATOM 1489 N N . ARG B 1 60 ? 16.047 16.094 9.633 1 83.62 60 ARG B N 1
ATOM 1490 C CA . ARG B 1 60 ? 15.211 17.25 9.906 1 83.62 60 ARG B CA 1
ATOM 1491 C C . ARG B 1 60 ? 13.781 17.016 9.438 1 83.62 60 ARG B C 1
ATOM 1493 O O . ARG B 1 60 ? 13.539 16.844 8.242 1 83.62 60 ARG B O 1
ATOM 1500 N N . GLU B 1 61 ? 12.93 16.812 10.445 1 82.5 61 GLU B N 1
ATOM 1501 C CA . GLU B 1 61 ? 11.539 16.594 10.055 1 82.5 61 GLU B CA 1
ATOM 1502 C C . GLU B 1 61 ? 10.664 17.781 10.43 1 82.5 61 GLU B C 1
ATOM 1504 O O . GLU B 1 61 ? 10.219 17.906 11.57 1 82.5 61 GLU B O 1
ATOM 1509 N N . ASP B 1 62 ? 10.562 18.688 9.539 1 86.19 62 ASP B N 1
ATOM 1510 C CA . ASP B 1 62 ? 9.609 19.781 9.727 1 86.19 62 ASP B CA 1
ATOM 1511 C C . ASP B 1 62 ? 8.234 19.422 9.172 1 86.19 62 ASP B C 1
ATOM 1513 O O . ASP B 1 62 ? 8.023 18.281 8.734 1 86.19 62 ASP B O 1
ATOM 1517 N N . GLU B 1 63 ? 7.332 20.266 9.297 1 85.31 63 GLU B N 1
ATOM 1518 C CA . GLU B 1 63 ? 5.949 20 8.898 1 85.31 63 GLU B CA 1
ATOM 1519 C C . GLU B 1 63 ? 5.852 19.703 7.406 1 85.31 63 GLU B C 1
ATOM 1521 O O . GLU B 1 63 ? 5.047 18.859 6.992 1 85.31 63 GLU B O 1
ATOM 1526 N N . MET B 1 64 ? 6.695 20.359 6.625 1 86.38 64 MET B N 1
ATOM 1527 C CA . MET B 1 64 ? 6.656 20.172 5.176 1 86.38 64 MET B CA 1
ATOM 1528 C C . MET B 1 64 ? 7.113 18.781 4.797 1 86.38 64 MET B C 1
ATOM 1530 O O . MET B 1 64 ? 6.512 18.141 3.932 1 86.38 64 MET B O 1
ATOM 1534 N N . ILE B 1 65 ? 8.117 18.25 5.465 1 89.69 65 ILE B N 1
ATOM 1535 C CA . ILE B 1 65 ? 8.656 16.922 5.199 1 89.69 65 ILE B CA 1
ATOM 1536 C C . ILE B 1 65 ? 7.645 15.852 5.629 1 89.69 65 ILE B C 1
ATOM 1538 O O . ILE B 1 65 ? 7.461 14.844 4.941 1 89.69 65 ILE B O 1
ATOM 1542 N N . VAL B 1 66 ? 6.996 16.109 6.723 1 89.25 66 VAL B N 1
ATOM 1543 C CA . VAL B 1 66 ? 5.973 15.195 7.211 1 89.25 66 VAL B CA 1
ATOM 1544 C C . VAL B 1 66 ? 4.82 15.117 6.215 1 89.25 66 VAL B C 1
ATOM 1546 O O . VAL B 1 66 ? 4.316 14.039 5.918 1 89.25 66 VAL B O 1
ATOM 1549 N N . ARG B 1 67 ? 4.445 16.234 5.703 1 88.75 67 ARG B N 1
ATOM 1550 C CA . ARG B 1 67 ? 3.379 16.281 4.707 1 88.75 67 ARG B CA 1
ATOM 1551 C C . ARG B 1 67 ? 3.791 15.547 3.434 1 88.75 67 ARG B C 1
ATOM 1553 O O . ARG B 1 67 ? 2.994 14.805 2.854 1 88.75 67 ARG B O 1
ATOM 1560 N N . ALA B 1 68 ? 5.02 15.797 2.988 1 90.62 68 ALA B N 1
ATOM 1561 C CA . ALA B 1 68 ? 5.539 15.125 1.798 1 90.62 68 ALA B CA 1
ATOM 1562 C C . ALA B 1 68 ? 5.523 13.609 1.966 1 90.62 68 ALA B C 1
ATOM 1564 O O . ALA B 1 68 ? 5.211 12.883 1.023 1 90.62 68 ALA B O 1
ATOM 1565 N N . ARG B 1 69 ? 5.859 13.164 3.207 1 93.06 69 ARG B N 1
ATOM 1566 C CA . ARG B 1 69 ? 5.84 11.734 3.51 1 93.06 69 ARG B CA 1
ATOM 1567 C C . ARG B 1 69 ? 4.441 11.156 3.334 1 93.06 69 ARG B C 1
ATOM 1569 O O . ARG B 1 69 ? 4.262 10.148 2.643 1 93.06 69 ARG B O 1
ATOM 1576 N N . TYR B 1 70 ? 3.451 11.789 3.826 1 92.44 70 TYR B N 1
ATOM 1577 C CA . TYR B 1 70 ? 2.082 11.289 3.793 1 92.44 70 TYR B CA 1
ATOM 1578 C C . TYR B 1 70 ? 1.515 11.352 2.379 1 92.44 70 TYR B C 1
ATOM 1580 O O . TYR B 1 70 ? 0.817 10.43 1.945 1 92.44 70 TYR B O 1
ATOM 1588 N N . VAL B 1 71 ? 1.874 12.391 1.656 1 91.56 71 VAL B N 1
ATOM 1589 C CA . VAL B 1 71 ? 1.414 12.523 0.278 1 91.56 71 VAL B CA 1
ATOM 1590 C C . VAL B 1 71 ? 2.049 11.43 -0.584 1 91.56 71 VAL B C 1
ATOM 1592 O O . VAL B 1 71 ? 1.376 10.82 -1.42 1 91.56 71 VAL B O 1
ATOM 1595 N N . SER B 1 72 ? 3.291 11.188 -0.323 1 95.06 72 SER B N 1
ATOM 1596 C CA . SER B 1 72 ? 4.004 10.172 -1.083 1 95.06 72 SER B CA 1
ATOM 1597 C C . SER B 1 72 ? 3.457 8.773 -0.79 1 95.06 72 SER B C 1
ATOM 1599 O O . SER B 1 72 ? 3.391 7.926 -1.682 1 95.06 72 SER B O 1
ATOM 1601 N N . VAL B 1 73 ? 3.123 8.555 0.481 1 95.62 73 VAL B N 1
ATOM 1602 C CA . VAL B 1 73 ? 2.523 7.273 0.848 1 95.62 73 VAL B CA 1
ATOM 1603 C C . VAL B 1 73 ? 1.187 7.105 0.131 1 95.62 73 VAL B C 1
ATOM 1605 O O . VAL B 1 73 ? 0.879 6.027 -0.377 1 95.62 73 VAL B O 1
ATOM 1608 N N . MET B 1 74 ? 0.428 8.148 0.055 1 94.69 74 MET B N 1
ATOM 1609 C CA . MET B 1 74 ? -0.857 8.109 -0.636 1 94.69 74 MET B CA 1
ATOM 1610 C C . MET B 1 74 ? -0.67 7.773 -2.113 1 94.69 74 MET B C 1
ATOM 1612 O O . MET 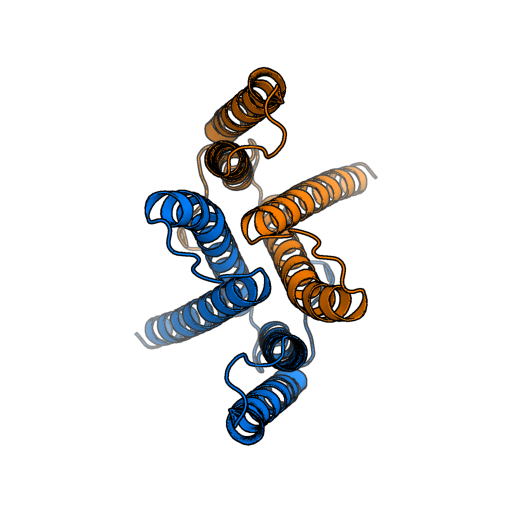B 1 74 ? -1.351 6.895 -2.646 1 94.69 74 MET B O 1
ATOM 1616 N N . HIS B 1 75 ? 0.268 8.43 -2.738 1 95.12 75 HIS B N 1
ATOM 1617 C CA . HIS B 1 75 ? 0.556 8.164 -4.145 1 95.12 75 HIS B CA 1
ATOM 1618 C C . HIS B 1 75 ? 0.985 6.711 -4.355 1 95.12 75 HIS B C 1
ATOM 1620 O O . HIS B 1 75 ? 0.523 6.055 -5.289 1 95.12 75 HIS B O 1
ATOM 1626 N N . ALA B 1 76 ? 1.841 6.281 -3.51 1 97.12 76 ALA B N 1
ATOM 1627 C CA . ALA B 1 76 ? 2.361 4.922 -3.633 1 97.12 76 ALA B CA 1
ATOM 1628 C C . ALA B 1 76 ? 1.245 3.891 -3.494 1 97.12 76 ALA B C 1
ATOM 1630 O O . ALA B 1 76 ? 1.189 2.92 -4.254 1 97.12 76 ALA B O 1
ATOM 1631 N N . LEU B 1 77 ? 0.393 4.117 -2.533 1 97.19 77 LEU B N 1
ATOM 1632 C CA . LEU B 1 77 ? -0.711 3.191 -2.305 1 97.19 77 LEU B CA 1
ATOM 1633 C C . LEU B 1 77 ? -1.669 3.184 -3.492 1 97.19 77 LEU B C 1
ATOM 1635 O O . LEU B 1 77 ? -2.057 2.119 -3.975 1 97.19 77 LEU B O 1
ATOM 1639 N N . VAL B 1 78 ? -2.012 4.344 -4.039 1 96.75 78 VAL B N 1
ATOM 1640 C CA . VAL B 1 78 ? -2.965 4.469 -5.137 1 96.75 78 VAL B CA 1
ATOM 1641 C C . VAL B 1 78 ? -2.4 3.797 -6.387 1 96.75 78 VAL B C 1
ATOM 1643 O O . VAL B 1 78 ? -3.09 3.012 -7.039 1 96.75 78 VAL B O 1
ATOM 1646 N N . VAL B 1 79 ? -1.187 4.047 -6.672 1 96.69 79 VAL B N 1
ATOM 1647 C CA . VAL B 1 79 ? -0.555 3.463 -7.848 1 96.69 79 VAL B CA 1
ATOM 1648 C C . VAL B 1 79 ? -0.431 1.951 -7.672 1 96.69 79 VAL B C 1
ATOM 1650 O O . VAL B 1 79 ? -0.66 1.189 -8.617 1 96.69 79 VAL B O 1
ATOM 1653 N N . GLY B 1 80 ? -0.062 1.538 -6.395 1 97.5 80 GLY B N 1
ATOM 1654 C CA . GLY B 1 80 ? 0.007 0.112 -6.117 1 97.5 80 GLY B CA 1
ATOM 1655 C C . GLY B 1 80 ? -1.31 -0.605 -6.344 1 97.5 80 GLY B C 1
ATOM 1656 O O . GLY B 1 80 ? -1.343 -1.671 -6.961 1 97.5 80 GLY B O 1
ATOM 1657 N N . VAL B 1 81 ? -2.365 -0.011 -5.906 1 97.88 81 VAL B N 1
ATOM 1658 C CA . VAL B 1 81 ? -3.688 -0.605 -6.07 1 97.88 81 VAL B CA 1
ATOM 1659 C C . VAL B 1 81 ? -4.078 -0.593 -7.547 1 97.88 81 VAL B C 1
ATOM 1661 O O . VAL B 1 81 ? -4.688 -1.545 -8.047 1 97.88 81 VAL B O 1
ATOM 1664 N N . PHE B 1 82 ? -3.705 0.414 -8.234 1 97.12 82 PHE B N 1
ATOM 1665 C CA . PHE B 1 82 ? -3.969 0.485 -9.672 1 97.12 82 PHE B CA 1
ATOM 1666 C C . PHE B 1 82 ? -3.258 -0.642 -10.406 1 97.12 82 PHE B C 1
ATOM 1668 O O . PHE B 1 82 ? -3.84 -1.28 -11.289 1 97.12 82 PHE B O 1
ATOM 1675 N N . ILE B 1 83 ? -2.09 -0.859 -10.062 1 96.88 83 ILE B N 1
ATOM 1676 C CA . ILE B 1 83 ? -1.318 -1.948 -10.648 1 96.88 83 ILE B CA 1
ATOM 1677 C C . ILE B 1 83 ? -2.014 -3.279 -10.375 1 96.88 83 ILE B C 1
ATOM 1679 O O . ILE B 1 83 ? -2.135 -4.121 -11.273 1 96.88 83 ILE B O 1
ATOM 1683 N N . ALA B 1 84 ? -2.471 -3.475 -9.148 1 96.12 84 ALA B N 1
ATOM 1684 C CA . ALA B 1 84 ? -3.146 -4.711 -8.758 1 96.12 84 ALA B CA 1
ATOM 1685 C C . ALA B 1 84 ? -4.441 -4.898 -9.539 1 96.12 84 ALA B C 1
ATOM 1687 O O . ALA B 1 84 ? -4.875 -6.031 -9.766 1 96.12 84 ALA B O 1
ATOM 1688 N N . ILE B 1 85 ? -5.074 -3.83 -9.992 1 96.06 85 ILE B N 1
ATOM 1689 C CA . ILE B 1 85 ? -6.328 -3.869 -10.742 1 96.06 85 ILE B CA 1
ATOM 1690 C C . ILE B 1 85 ? -6.059 -4.254 -12.188 1 96.06 85 ILE B C 1
ATOM 1692 O O . ILE B 1 85 ? -6.781 -5.07 -12.766 1 96.06 85 ILE B O 1
ATOM 1696 N N . VAL B 1 86 ? -5.035 -3.768 -12.789 1 94.75 86 VAL B N 1
ATOM 1697 C CA . VAL B 1 86 ? -4.824 -3.824 -14.234 1 94.75 86 VAL B CA 1
ATOM 1698 C C . VAL B 1 86 ? -4.043 -5.086 -14.594 1 94.75 86 VAL B C 1
ATOM 1700 O O . VAL B 1 86 ? -4.328 -5.734 -15.602 1 94.75 86 VAL B O 1
ATOM 1703 N N . LEU B 1 87 ? -3.182 -5.516 -13.742 1 92.44 87 LEU B N 1
ATOM 1704 C CA . LEU B 1 87 ? -2.174 -6.492 -14.141 1 92.44 87 LEU B CA 1
ATOM 1705 C C . LEU B 1 87 ? -2.779 -7.891 -14.242 1 92.44 87 LEU B C 1
ATOM 1707 O O . LEU B 1 87 ? -2.598 -8.578 -15.25 1 92.44 87 LEU B O 1
ATOM 1711 N N . PRO B 1 88 ? -3.49 -8.312 -13.266 1 89.06 88 PRO B N 1
ATOM 1712 C CA . PRO B 1 88 ? -3.934 -9.711 -13.336 1 89.06 88 PRO B CA 1
ATOM 1713 C C . PRO B 1 88 ? -4.867 -9.977 -14.508 1 89.06 88 PRO B C 1
ATOM 1715 O O . PRO B 1 88 ? -4.672 -10.938 -15.25 1 89.06 88 PRO B O 1
ATOM 1718 N N . PRO B 1 89 ? -5.891 -9.203 -14.805 1 87.75 89 PRO B N 1
ATOM 1719 C CA . PRO B 1 89 ? -6.691 -9.469 -16 1 87.75 89 PRO B CA 1
ATOM 1720 C C . PRO B 1 89 ? -5.879 -9.383 -17.281 1 87.75 89 PRO B C 1
ATOM 1722 O O . PRO B 1 89 ? -6.16 -10.094 -18.25 1 87.75 89 PRO B O 1
ATOM 1725 N N . LEU B 1 90 ? -4.902 -8.484 -17.281 1 87.31 90 LEU B N 1
ATOM 1726 C CA . LEU B 1 90 ? -4.035 -8.344 -18.453 1 87.31 90 LEU B CA 1
ATOM 1727 C C . LEU B 1 90 ? -3.205 -9.609 -18.656 1 87.31 90 LEU B C 1
ATOM 1729 O O . LEU B 1 90 ? -3.023 -10.055 -19.797 1 87.31 90 LEU B O 1
ATOM 1733 N N . MET B 1 91 ? -2.764 -10.148 -17.547 1 83.44 91 MET B N 1
ATOM 1734 C CA . MET B 1 91 ? -1.979 -11.383 -17.625 1 83.44 91 MET B CA 1
ATOM 1735 C C . MET B 1 91 ? -2.842 -12.555 -18.078 1 83.44 91 MET B C 1
ATOM 1737 O O . MET B 1 91 ? -2.371 -13.43 -18.812 1 83.44 91 MET B O 1
ATOM 1741 N N . LEU B 1 92 ? -3.977 -12.594 -17.641 1 78.06 92 LEU B N 1
ATOM 1742 C CA . LEU B 1 92 ? -4.91 -13.625 -18.094 1 78.06 92 LEU B CA 1
ATOM 1743 C C . LEU B 1 92 ? -5.18 -13.492 -19.594 1 78.06 92 LEU B C 1
ATOM 1745 O O . LEU B 1 92 ? -5.273 -14.492 -20.297 1 78.06 92 LEU B O 1
ATOM 1749 N N . TRP B 1 93 ? -5.223 -12.297 -20.016 1 79.25 93 TRP B N 1
ATOM 1750 C CA . TRP B 1 93 ? -5.488 -12.023 -21.422 1 79.25 93 TRP B CA 1
ATOM 1751 C C . TRP B 1 93 ? -4.289 -12.391 -22.281 1 79.25 93 TRP B C 1
ATOM 1753 O O . TRP B 1 93 ? -4.445 -12.938 -23.375 1 79.25 93 TRP B O 1
ATOM 1763 N N . MET B 1 94 ? -3.154 -12.18 -21.75 1 80.31 94 MET B N 1
ATOM 1764 C CA . MET B 1 94 ? -1.931 -12.43 -22.5 1 80.31 94 MET B CA 1
ATOM 1765 C C . MET B 1 94 ? -1.455 -13.867 -22.297 1 80.31 94 MET B C 1
ATOM 1767 O O . MET B 1 94 ? -0.542 -14.328 -22.984 1 80.31 94 MET B O 1
ATOM 1771 N N . LYS B 1 95 ? -2.066 -14.648 -21.5 1 74 95 LYS B N 1
ATOM 1772 C CA . LYS B 1 95 ? -1.68 -16.016 -21.188 1 74 95 LYS B CA 1
ATOM 1773 C C . LYS B 1 95 ? -0.22 -16.094 -20.75 1 74 95 LYS B C 1
ATOM 1775 O O . LYS B 1 95 ? 0.511 -17 -21.172 1 74 95 LYS B O 1
ATOM 1780 N N . SER B 1 96 ? 0.255 -14.977 -20.312 1 67.19 96 SER B N 1
ATOM 1781 C CA . SER B 1 96 ? 1.631 -14.953 -19.828 1 67.19 96 SER B CA 1
ATOM 1782 C C . SER B 1 96 ? 1.682 -14.961 -18.312 1 67.19 96 SER B C 1
ATOM 1784 O O . SER B 1 96 ? 0.959 -14.203 -17.656 1 67.19 96 SER B O 1
ATOM 1786 N N . PRO B 1 97 ? 2.199 -16 -17.734 1 58.84 97 PRO B N 1
ATOM 1787 C CA . PRO B 1 97 ? 2.258 -16.078 -16.266 1 58.84 97 PRO B CA 1
ATOM 1788 C C . PRO B 1 97 ? 3.238 -15.078 -15.664 1 58.84 97 PRO B C 1
ATOM 1790 O O . PRO B 1 97 ? 4.438 -15.352 -15.586 1 58.84 97 PRO B O 1
ATOM 1793 N N . LEU B 1 98 ? 3.123 -13.812 -15.992 1 59.62 98 LEU B N 1
ATOM 1794 C CA . LEU B 1 98 ? 4.055 -12.977 -15.242 1 59.62 98 LEU B CA 1
ATOM 1795 C C . LEU B 1 98 ? 3.879 -13.18 -13.742 1 59.62 98 LEU B C 1
ATOM 1797 O O . LEU B 1 98 ? 2.752 -13.211 -13.242 1 59.62 98 LEU B O 1
ATOM 1801 N N . ALA B 1 99 ? 4.844 -13.781 -13.125 1 63.84 99 ALA B N 1
ATOM 1802 C CA . ALA B 1 99 ? 4.918 -14.18 -11.719 1 63.84 99 ALA B CA 1
ATOM 1803 C C . ALA B 1 99 ? 4.965 -12.953 -10.805 1 63.84 99 ALA B C 1
ATOM 1805 O O . ALA B 1 99 ? 5.93 -12.766 -10.062 1 63.84 99 ALA B O 1
ATOM 1806 N N . VAL B 1 100 ? 4.078 -12.031 -11.07 1 79.62 100 VAL B N 1
ATOM 1807 C CA . VAL B 1 100 ? 4.109 -10.914 -10.141 1 79.62 100 VAL B CA 1
ATOM 1808 C C . VAL B 1 100 ? 3.275 -11.25 -8.906 1 79.62 100 VAL B C 1
ATOM 1810 O O . VAL B 1 100 ? 2.053 -11.375 -8.984 1 79.62 100 VAL B O 1
ATOM 1813 N N . GLY B 1 101 ? 4.047 -11.492 -7.848 1 88.19 101 GLY B N 1
ATOM 1814 C CA . GLY B 1 101 ? 3.391 -11.836 -6.594 1 88.19 101 GLY B CA 1
ATOM 1815 C C . GLY B 1 101 ? 3.258 -10.656 -5.648 1 88.19 101 GLY B C 1
ATOM 1816 O O . GLY B 1 101 ? 3.457 -9.508 -6.047 1 88.19 101 GLY B O 1
ATOM 1817 N N . VAL B 1 102 ? 2.832 -10.914 -4.488 1 93.12 102 VAL B N 1
ATOM 1818 C CA . VAL B 1 102 ? 2.568 -9.891 -3.48 1 93.12 102 VAL B CA 1
ATOM 1819 C C . VAL B 1 102 ? 3.869 -9.188 -3.102 1 93.12 102 VAL B C 1
ATOM 1821 O O . VAL B 1 102 ? 3.873 -7.988 -2.807 1 93.12 102 VAL B O 1
ATOM 1824 N N . GLN B 1 103 ? 4.969 -9.922 -3.162 1 94.12 103 GLN B N 1
ATOM 1825 C CA . GLN B 1 103 ? 6.242 -9.312 -2.797 1 94.12 103 GLN B CA 1
ATOM 1826 C C . GLN B 1 103 ? 6.707 -8.328 -3.865 1 94.12 103 GLN B C 1
ATOM 1828 O O . GLN B 1 103 ? 7.211 -7.25 -3.545 1 94.12 103 GLN B O 1
ATOM 1833 N N . GLU B 1 104 ? 6.523 -8.734 -5.098 1 93.25 104 GLU B N 1
ATOM 1834 C CA . GLU B 1 104 ? 6.887 -7.836 -6.188 1 93.25 104 GLU B CA 1
ATOM 1835 C C . GLU B 1 104 ? 6.055 -6.555 -6.145 1 93.25 104 GLU B C 1
ATOM 1837 O O . GLU B 1 104 ? 6.57 -5.465 -6.402 1 93.25 104 GLU B O 1
ATOM 1842 N N . LEU B 1 105 ? 4.797 -6.66 -5.836 1 95.88 105 LEU B N 1
ATOM 1843 C CA . LEU B 1 105 ? 3.939 -5.488 -5.707 1 95.88 105 LEU B CA 1
ATOM 1844 C C . LEU B 1 105 ? 4.391 -4.609 -4.543 1 95.88 105 LEU B C 1
ATOM 1846 O O . LEU B 1 105 ? 4.461 -3.387 -4.676 1 95.88 105 LEU B O 1
ATOM 1850 N N . ALA B 1 106 ? 4.629 -5.23 -3.438 1 97.38 106 ALA B N 1
ATOM 1851 C CA . ALA B 1 106 ? 5.098 -4.488 -2.27 1 97.38 106 ALA B CA 1
ATOM 1852 C C . ALA B 1 106 ? 6.395 -3.746 -2.578 1 97.38 106 ALA B C 1
ATOM 1854 O O . ALA B 1 106 ? 6.57 -2.592 -2.178 1 97.38 106 ALA B O 1
ATOM 1855 N N . LEU B 1 107 ? 7.285 -4.414 -3.283 1 96.56 107 LEU B N 1
ATOM 1856 C CA . LEU B 1 107 ? 8.539 -3.793 -3.682 1 96.56 107 LEU B CA 1
ATOM 1857 C C . LEU B 1 107 ? 8.289 -2.594 -4.59 1 96.56 107 LEU B C 1
ATOM 1859 O O . LEU B 1 107 ? 8.883 -1.53 -4.398 1 96.56 107 LEU B O 1
ATOM 1863 N N . ALA B 1 108 ? 7.43 -2.801 -5.535 1 96.75 108 ALA B N 1
ATOM 1864 C CA . ALA B 1 108 ? 7.094 -1.719 -6.461 1 96.75 108 ALA B CA 1
ATOM 1865 C C . ALA B 1 108 ? 6.523 -0.516 -5.711 1 96.75 108 ALA B C 1
ATOM 1867 O O . ALA B 1 108 ? 6.898 0.627 -5.984 1 96.75 108 ALA B O 1
ATOM 1868 N N . VAL B 1 109 ? 5.652 -0.781 -4.797 1 98.06 109 VAL B N 1
ATOM 1869 C CA . VAL B 1 109 ? 5 0.276 -4.031 1 98.06 109 VAL B CA 1
ATOM 1870 C C . VAL B 1 109 ? 6.043 1.043 -3.219 1 98.06 109 VAL B C 1
ATOM 1872 O O . VAL B 1 109 ? 6.02 2.275 -3.172 1 98.06 109 VAL B O 1
ATOM 1875 N N . LEU B 1 110 ? 6.969 0.375 -2.574 1 98.44 110 LEU B N 1
ATOM 1876 C CA . LEU B 1 110 ? 8.016 1.016 -1.79 1 98.44 110 LEU B CA 1
ATOM 1877 C C . LEU B 1 110 ? 8.93 1.846 -2.684 1 98.44 110 LEU B C 1
ATOM 1879 O O . LEU B 1 110 ? 9.352 2.943 -2.305 1 98.44 110 LEU B O 1
ATOM 1883 N N . CYS B 1 111 ? 9.234 1.31 -3.885 1 97.5 111 CYS B N 1
ATOM 1884 C CA . CYS B 1 111 ? 10.055 2.059 -4.828 1 97.5 111 CYS B CA 1
ATOM 1885 C C . CYS B 1 111 ? 9.344 3.332 -5.277 1 97.5 111 CYS B C 1
ATOM 1887 O O . CYS B 1 111 ? 9.961 4.398 -5.34 1 97.5 111 CYS B O 1
ATOM 1889 N N . ILE B 1 112 ? 8.102 3.238 -5.516 1 97.56 112 ILE B N 1
ATOM 1890 C CA . ILE B 1 112 ? 7.316 4.398 -5.922 1 97.56 112 ILE B CA 1
ATOM 1891 C C . ILE B 1 112 ? 7.316 5.441 -4.809 1 97.56 112 ILE B C 1
ATOM 1893 O O . ILE B 1 112 ? 7.488 6.633 -5.066 1 97.56 112 ILE B O 1
ATOM 1897 N N . TYR B 1 113 ? 7.164 4.961 -3.656 1 97.62 113 TYR B N 1
ATOM 1898 C CA . TYR B 1 113 ? 7.207 5.867 -2.514 1 97.62 113 TYR B CA 1
ATOM 1899 C C . TYR B 1 113 ? 8.539 6.605 -2.453 1 97.62 113 TYR B C 1
ATOM 1901 O O . TYR B 1 113 ? 8.57 7.828 -2.305 1 97.62 113 TYR B O 1
ATOM 1909 N N . ILE B 1 114 ? 9.602 5.895 -2.52 1 97.31 114 ILE B N 1
ATOM 1910 C CA . ILE B 1 114 ? 10.93 6.465 -2.361 1 97.31 114 ILE B CA 1
ATOM 1911 C C . ILE B 1 114 ? 11.18 7.496 -3.459 1 97.31 114 ILE B C 1
ATOM 1913 O O . ILE B 1 114 ? 11.648 8.609 -3.184 1 97.31 114 ILE B O 1
ATOM 1917 N N . VAL B 1 115 ? 10.836 7.164 -4.656 1 96.44 115 VAL B N 1
ATOM 1918 C CA . VAL B 1 115 ? 11.039 8.07 -5.785 1 96.44 115 VAL B CA 1
ATOM 1919 C C . VAL B 1 115 ? 10.195 9.328 -5.594 1 96.44 115 VAL B C 1
ATOM 1921 O O . VAL B 1 115 ? 10.695 10.445 -5.742 1 96.44 115 VAL B O 1
ATOM 1924 N N . ASN B 1 116 ? 8.945 9.156 -5.215 1 94.81 116 ASN B N 1
ATOM 1925 C CA . ASN B 1 116 ? 8.047 10.297 -5.023 1 94.81 116 ASN B CA 1
ATOM 1926 C C . ASN B 1 116 ? 8.5 11.18 -3.861 1 94.81 116 ASN B C 1
ATOM 1928 O O . ASN B 1 116 ? 8.508 12.406 -3.975 1 94.81 116 ASN B O 1
ATOM 1932 N N . PHE B 1 117 ? 8.867 10.555 -2.834 1 94.81 117 PHE B N 1
ATOM 1933 C CA . PHE B 1 117 ? 9.258 11.281 -1.63 1 94.81 117 PHE B CA 1
ATOM 1934 C C . PHE B 1 117 ? 10.484 12.141 -1.89 1 94.81 117 PHE B C 1
ATOM 1936 O O . PHE B 1 117 ? 10.484 13.336 -1.589 1 94.81 117 PHE B O 1
ATOM 1943 N N . TYR B 1 118 ? 11.461 11.578 -2.473 1 93.62 118 TYR B N 1
ATOM 1944 C CA . TYR B 1 118 ? 12.688 12.328 -2.693 1 93.62 118 TYR B CA 1
ATOM 1945 C C . TYR B 1 118 ? 12.531 13.305 -3.855 1 93.62 118 TYR B C 1
ATOM 1947 O O . TYR B 1 118 ? 13.18 14.352 -3.889 1 93.62 118 TYR B O 1
ATOM 1955 N N . TRP B 1 119 ? 11.711 12.914 -4.805 1 92.19 119 TRP B N 1
ATOM 1956 C CA . TRP B 1 119 ? 11.359 13.883 -5.844 1 92.19 119 TRP B CA 1
ATOM 1957 C C . TRP B 1 119 ? 10.711 15.117 -5.242 1 92.19 119 TRP B C 1
ATOM 1959 O O . TRP B 1 119 ? 11.055 16.25 -5.605 1 92.19 119 TRP B O 1
ATOM 1969 N N . PHE B 1 120 ? 9.812 14.938 -4.285 1 88.06 120 PHE B N 1
ATOM 1970 C CA . PHE B 1 120 ? 9.133 16.047 -3.605 1 88.06 120 PHE B CA 1
ATOM 1971 C C . PHE B 1 120 ? 10.125 16.859 -2.779 1 88.06 120 PHE B C 1
ATOM 1973 O O . PHE B 1 120 ? 10.031 18.078 -2.719 1 88.06 120 PHE B O 1
ATOM 1980 N N . LEU B 1 121 ? 11.039 16.203 -2.123 1 88.44 121 LEU B N 1
ATOM 1981 C CA . LEU B 1 121 ? 12.023 16.891 -1.286 1 88.44 121 LEU B CA 1
ATOM 1982 C C . LEU B 1 121 ? 12.93 17.781 -2.131 1 88.44 121 LEU B C 1
ATOM 1984 O O . LEU B 1 121 ? 13.242 18.906 -1.737 1 88.44 121 LEU B O 1
ATOM 1988 N N . ILE B 1 122 ? 13.352 17.312 -3.262 1 89.81 122 ILE B N 1
ATOM 1989 C CA . ILE B 1 122 ? 14.227 18.078 -4.148 1 89.81 122 ILE B CA 1
ATOM 1990 C C . ILE B 1 122 ? 13.477 19.281 -4.707 1 89.81 122 ILE B C 1
ATOM 1992 O O . ILE B 1 122 ? 14.023 20.375 -4.789 1 89.81 122 ILE B O 1
ATOM 1996 N N . GLN B 1 123 ? 12.234 19.078 -5.008 1 85.75 123 GLN B N 1
ATOM 1997 C CA . GLN B 1 123 ? 11.422 20.156 -5.566 1 85.75 123 GLN B CA 1
ATOM 1998 C C . GLN B 1 123 ? 11.164 21.25 -4.531 1 85.75 123 GLN B C 1
ATOM 2000 O O . GLN B 1 123 ? 11.156 22.438 -4.859 1 85.75 123 GLN B O 1
ATOM 2005 N N . SER B 1 124 ? 10.914 20.859 -3.299 1 82.44 124 SER B N 1
ATOM 2006 C CA . SER B 1 124 ? 10.633 21.812 -2.24 1 82.44 124 SER B CA 1
ATOM 2007 C C . SER B 1 124 ? 11.859 22.656 -1.918 1 82.44 124 SER B C 1
ATOM 2009 O O . SER B 1 124 ? 11.742 23.844 -1.578 1 82.44 124 SER B O 1
ATOM 2011 N N . LYS B 1 125 ? 13.055 22.125 -1.958 1 80.94 125 LYS B N 1
ATOM 2012 C CA . LYS B 1 125 ? 14.297 22.844 -1.706 1 80.94 125 LYS B CA 1
ATOM 2013 C C . LYS B 1 125 ? 14.594 23.828 -2.832 1 80.94 125 LYS B C 1
ATOM 2015 O O . LYS B 1 125 ? 15.148 24.906 -2.592 1 80.94 125 LYS B O 1
ATOM 2020 N N . ARG B 1 126 ? 14.266 23.453 -3.93 1 78.19 126 ARG B N 1
ATOM 2021 C CA . ARG B 1 126 ? 14.477 24.312 -5.086 1 78.19 126 ARG B CA 1
ATOM 2022 C C . ARG B 1 126 ? 13.586 25.562 -5.008 1 78.19 126 ARG B C 1
ATOM 2024 O O . ARG B 1 126 ? 14.008 26.641 -5.398 1 78.19 126 ARG B O 1
ATOM 2031 N N . GLU B 1 127 ? 12.414 25.391 -4.539 1 74.31 127 GLU B N 1
ATOM 2032 C CA . GLU B 1 127 ? 11.477 26.5 -4.434 1 74.31 127 GLU B CA 1
ATOM 2033 C C . GLU B 1 127 ? 11.906 27.484 -3.344 1 74.31 127 GLU B C 1
ATOM 2035 O O . GLU B 1 127 ? 11.586 28.672 -3.416 1 74.31 127 GLU B O 1
ATOM 2040 N N . LYS B 1 128 ? 12.531 27.016 -2.273 1 71.31 128 LYS B N 1
ATOM 2041 C CA . LYS B 1 128 ? 12.969 27.891 -1.192 1 71.31 128 LYS B CA 1
ATOM 2042 C C . LYS B 1 128 ? 14.188 28.719 -1.614 1 71.31 128 LYS B C 1
ATOM 2044 O O . LYS B 1 128 ? 14.422 29.797 -1.084 1 71.31 128 LYS B O 1
ATOM 2049 N N . CYS B 1 129 ? 15.023 28.281 -2.404 1 71.62 129 CYS B N 1
ATOM 2050 C CA . CYS B 1 129 ? 16.188 29.016 -2.869 1 71.62 129 CYS B CA 1
ATOM 2051 C C . CYS B 1 129 ? 15.797 30.094 -3.871 1 71.62 129 CYS B C 1
ATOM 2053 O O . CYS B 1 129 ? 16.453 31.125 -3.961 1 71.62 129 CYS B O 1
ATOM 2055 N N . ASP B 1 130 ? 14.742 30.078 -4.543 1 59.34 130 ASP B N 1
ATOM 2056 C CA . ASP B 1 130 ? 14.305 31.125 -5.461 1 59.34 130 ASP B CA 1
ATOM 2057 C C . ASP B 1 130 ? 13.539 32.219 -4.715 1 59.34 130 ASP B C 1
ATOM 2059 O O . ASP B 1 130 ? 13.648 33.406 -5.047 1 59.34 130 ASP B O 1
#

pLDDT: mean 85.22, std 15.22, range [36.06, 98.44]

Nearest PDB structures (foldseek):
  8cnk-assembly1_A  TM=4.071E-01  e=4.363E+00  uncultured Gammaproteobacteria bacterium
  8cnk-assembly1_A  TM=4.074E-01  e=4.588E+00  uncultured Gammaproteobacteria bacterium

Organism: NCBI:txid28139

Radius of gyration: 19.66 Å; Cα contacts (8 Å, |Δi|>4): 282; chains: 2; bounding box: 50×57×49 Å

Sequence (260 aa):
MKDYHYLFILPNCFKAVGLIIAAVAAIASVVLDMNPLMPRTLLSVFILGLLLFVLAKEKREDEMIVRARYVSVMHALVVGVFIAIVLPPLMLWMKSPLAVGVQELALAVLCIYIVNFYWFLIQSKREKCDMKDYHYLFILPNCFKAVGLIIAAVAAIASVVLDMNPLMPRTLLSVFILGLLLFVLAKEKREDEMIVRARYVSVMHALVVGVFIAIVLPPLMLWMKSPLAVGVQELALAVLCIYIVNFYWFLIQSKREKCD